Protein AF-A0A842NL02-F1 (afdb_monomer_lite)

Foldseek 3Di:
DDDDDDDDPDPALEADDDPDDDPPDPDPPDDDVPDPPVPDLHQEYEDDPDPVPDPFPQVVLVVLLVVLLSHQAYEYEDDQDDDLVNLLSLLLNVLSLHQYHYDYDPDHDDDDPVVLSVVSNVDSPLDDDDDDDDAQEEEEAEFLPDCDPLNVVLVVLLVVLSVVVVHHYQYDDDVDSDPPVCVNVVSSSSSVSLLRYQAYEYADDLPRPNVSSSLSNNVSSLHAYHHLPCVNVVPPPPCPSSNVVSPVVVVVVVDPVVVSSNVSSVVSVVVVVPPPD

Structure (mmCIF, N/CA/C/O backbone):
data_AF-A0A842NL02-F1
#
_entry.id   AF-A0A842NL02-F1
#
loop_
_atom_site.group_PDB
_atom_site.id
_atom_site.type_symbol
_atom_site.label_atom_id
_atom_site.label_alt_id
_atom_site.label_comp_id
_atom_site.label_asym_id
_atom_site.label_entity_id
_atom_site.label_seq_id
_atom_site.pdbx_PDB_ins_code
_atom_site.Cartn_x
_atom_site.Cartn_y
_atom_site.Cartn_z
_atom_site.occupancy
_atom_site.B_iso_or_equiv
_atom_site.auth_seq_id
_atom_site.auth_comp_id
_atom_site.auth_asym_id
_atom_site.auth_atom_id
_atom_site.pdbx_PDB_model_num
ATOM 1 N N . MET A 1 1 ? 27.172 -47.285 -24.023 1.00 34.56 1 MET A N 1
ATOM 2 C CA . MET A 1 1 ? 28.101 -46.474 -23.207 1.00 34.56 1 MET A CA 1
ATOM 3 C C . MET A 1 1 ? 27.571 -45.053 -23.205 1.00 34.56 1 MET A C 1
ATOM 5 O O . MET A 1 1 ? 27.650 -44.397 -24.231 1.00 34.56 1 MET A O 1
ATOM 9 N N . ILE A 1 2 ? 26.939 -44.626 -22.112 1.00 24.41 2 ILE A N 1
ATOM 10 C CA . ILE A 1 2 ? 26.507 -43.236 -21.923 1.00 24.41 2 ILE A CA 1
ATOM 11 C C . ILE A 1 2 ? 27.562 -42.607 -21.020 1.00 24.41 2 ILE A C 1
ATOM 13 O O . ILE A 1 2 ? 27.741 -43.038 -19.883 1.00 24.41 2 ILE A O 1
ATOM 17 N N . THR A 1 3 ? 28.321 -41.659 -21.553 1.00 29.77 3 THR A N 1
ATOM 18 C CA . THR A 1 3 ? 29.303 -40.886 -20.791 1.00 29.77 3 THR A CA 1
ATOM 19 C C . THR A 1 3 ? 28.561 -39.877 -19.921 1.00 29.77 3 THR A C 1
ATOM 21 O O . THR A 1 3 ? 27.878 -39.002 -20.450 1.00 29.77 3 THR A O 1
ATOM 24 N N . SER A 1 4 ? 28.674 -39.994 -18.594 1.00 23.59 4 SER A N 1
ATOM 25 C CA . SER A 1 4 ? 28.128 -38.998 -17.671 1.00 23.59 4 SER A CA 1
ATOM 26 C C . SER A 1 4 ? 29.002 -37.744 -17.710 1.00 23.59 4 SER A C 1
ATOM 28 O O . SER A 1 4 ? 30.157 -37.773 -17.283 1.00 23.59 4 SER A O 1
ATOM 30 N N . SER A 1 5 ? 28.466 -36.639 -18.217 1.00 28.58 5 SER A N 1
ATOM 31 C CA . SER A 1 5 ? 29.081 -35.321 -18.068 1.00 28.58 5 SER A CA 1
ATOM 32 C C . SER A 1 5 ? 28.977 -34.870 -16.611 1.00 28.58 5 SER A C 1
ATOM 34 O O . SER A 1 5 ? 27.906 -34.947 -16.008 1.00 28.58 5 SER A O 1
ATOM 36 N N . ALA A 1 6 ? 30.094 -34.415 -16.045 1.00 29.27 6 ALA A N 1
ATOM 37 C CA . ALA A 1 6 ? 30.175 -33.925 -14.677 1.00 29.27 6 ALA A CA 1
ATOM 38 C C . ALA A 1 6 ? 29.201 -32.758 -14.447 1.00 29.27 6 ALA A C 1
ATOM 40 O O . ALA A 1 6 ? 29.299 -31.715 -15.092 1.00 29.27 6 ALA A O 1
ATOM 41 N N . VAL A 1 7 ? 28.277 -32.931 -13.501 1.00 28.81 7 VAL A N 1
ATOM 42 C CA . VAL A 1 7 ? 27.464 -31.839 -12.960 1.00 28.81 7 VAL A CA 1
ATOM 43 C C . VAL A 1 7 ? 28.383 -30.995 -12.081 1.00 28.81 7 VAL A C 1
ATOM 45 O O . VAL A 1 7 ? 28.718 -31.379 -10.960 1.00 28.81 7 VAL A O 1
ATOM 48 N N . THR A 1 8 ? 28.835 -29.852 -12.590 1.00 28.59 8 THR A N 1
ATOM 49 C CA . THR A 1 8 ? 29.513 -28.846 -11.771 1.00 28.59 8 THR A CA 1
ATOM 50 C C . THR A 1 8 ? 28.501 -28.268 -10.788 1.00 28.59 8 THR A C 1
ATOM 52 O O . THR A 1 8 ? 27.554 -27.595 -11.196 1.00 28.59 8 THR A O 1
ATOM 55 N N . LYS A 1 9 ? 28.683 -28.538 -9.490 1.00 31.38 9 LYS A N 1
ATOM 56 C CA . LYS A 1 9 ? 27.945 -27.849 -8.425 1.00 31.38 9 LYS A CA 1
ATOM 57 C C . LYS A 1 9 ? 28.228 -26.350 -8.537 1.00 31.38 9 LYS A C 1
ATOM 59 O O . LYS A 1 9 ? 29.353 -25.919 -8.299 1.00 31.38 9 LYS A O 1
ATOM 64 N N . SER A 1 10 ? 27.213 -25.573 -8.908 1.00 36.31 10 SER A N 1
ATOM 65 C CA . SER A 1 10 ? 27.226 -24.124 -8.706 1.00 36.31 10 SER A CA 1
ATOM 66 C C . SER A 1 10 ? 27.409 -23.861 -7.203 1.00 36.31 10 SER A C 1
ATOM 68 O O . SER A 1 10 ? 26.713 -24.499 -6.413 1.00 36.31 10 SER A O 1
ATOM 70 N N . PRO A 1 11 ? 28.309 -22.960 -6.772 1.00 38.88 11 PRO A N 1
ATOM 71 C CA . PRO A 1 11 ? 28.544 -22.665 -5.354 1.00 38.88 11 PRO A CA 1
ATOM 72 C C . PRO A 1 11 ? 27.396 -21.888 -4.690 1.00 38.88 11 PRO A C 1
ATOM 74 O O . PRO A 1 11 ? 27.554 -21.364 -3.589 1.00 38.88 11 PRO A O 1
ATOM 77 N N . TYR A 1 12 ? 26.244 -21.797 -5.348 1.00 38.81 12 TYR A N 1
ATOM 78 C CA . TYR A 1 12 ? 25.144 -20.968 -4.917 1.00 38.81 12 TYR A CA 1
ATOM 79 C C . TYR A 1 12 ? 23.808 -21.706 -5.019 1.00 38.81 12 TYR A C 1
ATOM 81 O O . TYR A 1 12 ? 23.349 -22.049 -6.112 1.00 38.81 12 TYR A O 1
ATOM 89 N N . ASP A 1 13 ? 23.169 -21.885 -3.867 1.00 42.53 13 ASP A N 1
ATOM 90 C CA . ASP A 1 13 ? 21.784 -22.333 -3.746 1.00 42.53 13 ASP A CA 1
ATOM 91 C C . ASP A 1 13 ? 20.845 -21.148 -4.039 1.00 42.53 13 ASP A C 1
ATOM 93 O O . ASP A 1 13 ? 20.381 -20.445 -3.137 1.00 42.53 13 ASP A O 1
ATOM 97 N N . TYR A 1 14 ? 20.609 -20.880 -5.324 1.00 44.59 14 TYR A N 1
ATOM 98 C CA . TYR A 1 14 ? 19.640 -19.883 -5.784 1.00 44.59 14 TYR A CA 1
ATOM 99 C C . TYR A 1 14 ? 18.304 -20.546 -6.127 1.00 44.59 14 TYR A C 1
ATOM 101 O O . TYR A 1 14 ? 18.268 -21.547 -6.840 1.00 44.59 14 TYR A O 1
ATOM 109 N N . MET A 1 15 ? 17.189 -19.936 -5.725 1.00 42.94 15 MET A N 1
ATOM 110 C CA . MET A 1 15 ? 15.891 -20.224 -6.341 1.00 42.94 15 MET A CA 1
ATOM 111 C C . MET A 1 15 ? 15.694 -19.315 -7.556 1.00 42.94 15 MET A C 1
ATOM 113 O O . MET A 1 15 ? 15.319 -18.165 -7.385 1.00 42.94 15 MET A O 1
ATOM 117 N N . ILE A 1 16 ? 15.960 -19.817 -8.762 1.00 44.88 16 ILE A N 1
ATOM 118 C CA . ILE A 1 16 ? 15.762 -19.113 -10.041 1.00 44.88 16 ILE A CA 1
ATOM 119 C C . ILE A 1 16 ? 14.346 -19.401 -10.547 1.00 44.88 16 ILE A C 1
ATOM 121 O O . ILE A 1 16 ? 14.035 -20.543 -10.871 1.00 44.88 16 ILE A O 1
ATOM 125 N N . PHE A 1 17 ? 13.502 -18.377 -10.667 1.00 42.62 17 PHE A N 1
ATOM 126 C CA . PHE A 1 17 ? 12.369 -18.442 -11.595 1.00 42.62 17 PHE A CA 1
ATOM 127 C C . PHE A 1 17 ? 12.892 -18.070 -12.980 1.00 42.62 17 PHE A C 1
ATOM 129 O O . PHE A 1 17 ? 13.603 -17.083 -13.083 1.00 42.62 17 PHE A O 1
ATOM 136 N N . SER A 1 18 ? 12.620 -18.863 -14.014 1.00 38.69 18 SER A N 1
ATOM 137 C CA . SER A 1 18 ? 12.904 -18.511 -15.409 1.00 38.69 18 SER A CA 1
ATOM 138 C C . SER A 1 18 ? 11.890 -19.177 -16.323 1.00 38.69 18 SER A C 1
ATOM 140 O O . SER A 1 18 ? 11.818 -20.403 -16.345 1.00 38.69 18 SER A O 1
ATOM 142 N N . GLU A 1 19 ? 11.127 -18.386 -17.083 1.00 34.56 19 GLU A N 1
ATOM 143 C CA . GLU A 1 19 ? 10.473 -18.873 -18.303 1.00 34.56 19 GLU A CA 1
ATOM 144 C C . GLU A 1 19 ? 11.309 -18.419 -19.497 1.00 34.56 19 GLU A C 1
ATOM 146 O O . GLU A 1 19 ? 11.028 -17.421 -20.150 1.00 34.56 19 GLU A O 1
ATOM 151 N N . THR A 1 20 ? 12.364 -19.162 -19.805 1.00 34.78 20 THR A N 1
ATOM 152 C CA . THR A 1 20 ? 12.835 -19.234 -21.188 1.00 34.78 20 THR A CA 1
ATOM 153 C C . THR A 1 20 ? 13.250 -20.659 -21.491 1.00 34.78 20 THR A C 1
ATOM 155 O O . THR A 1 20 ? 14.299 -21.101 -21.042 1.00 34.78 20 THR A O 1
ATOM 158 N N . LEU A 1 21 ? 12.422 -21.359 -22.269 1.00 33.00 21 LEU A N 1
ATOM 159 C CA . LEU A 1 21 ? 12.850 -22.211 -23.378 1.00 33.00 21 LEU A CA 1
ATOM 160 C C . LEU A 1 21 ? 11.645 -22.430 -24.310 1.00 33.00 21 LEU A C 1
ATOM 162 O O . LEU A 1 21 ? 10.742 -23.179 -23.970 1.00 33.00 21 LEU A O 1
ATOM 166 N N . GLY A 1 22 ? 11.682 -21.780 -25.479 1.00 34.19 22 GLY A N 1
ATOM 167 C CA . GLY A 1 22 ? 11.013 -22.209 -26.714 1.00 34.19 22 GLY A CA 1
ATOM 168 C C . GLY A 1 22 ? 9.483 -22.139 -26.760 1.00 34.19 22 GLY A C 1
ATOM 169 O O . GLY A 1 22 ? 8.781 -22.774 -25.988 1.00 34.19 22 GLY A O 1
ATOM 170 N N . SER A 1 23 ? 8.962 -21.459 -27.777 1.00 37.62 23 SER A N 1
ATOM 171 C CA . SER A 1 23 ? 7.544 -21.390 -28.162 1.00 37.62 23 SER A CA 1
ATOM 172 C C . SER A 1 23 ? 6.895 -22.726 -28.575 1.00 37.62 23 SER A C 1
ATOM 174 O O . SER A 1 23 ? 5.773 -22.717 -29.067 1.00 37.62 23 SER A O 1
ATOM 176 N N . ASP A 1 24 ? 7.543 -23.869 -28.344 1.00 37.31 24 ASP A N 1
ATOM 177 C CA . ASP A 1 24 ? 7.119 -25.172 -28.860 1.00 37.31 24 ASP A CA 1
ATOM 178 C C . ASP A 1 24 ? 6.938 -26.198 -27.726 1.00 37.31 24 ASP A C 1
ATOM 180 O O . ASP A 1 24 ? 7.723 -27.131 -27.589 1.00 37.31 24 ASP A O 1
ATOM 184 N N . SER A 1 25 ? 5.920 -26.041 -26.869 1.00 35.69 25 SER A N 1
ATOM 185 C CA . SER A 1 25 ? 5.273 -27.174 -26.161 1.00 35.69 25 SER A CA 1
ATOM 186 C C . SER A 1 25 ? 4.051 -26.735 -25.340 1.00 35.69 25 SER A C 1
ATOM 188 O O . SER A 1 25 ? 4.072 -26.627 -24.117 1.00 35.69 25 SER A O 1
ATOM 190 N N . LEU A 1 26 ? 2.922 -26.554 -26.021 1.00 34.84 26 LEU A N 1
ATOM 191 C CA . LEU A 1 26 ? 1.626 -26.177 -25.439 1.00 34.84 26 LEU A CA 1
ATOM 192 C C . LEU A 1 26 ? 0.920 -27.272 -24.600 1.00 34.84 26 LEU A C 1
ATOM 194 O O . LEU A 1 26 ? -0.265 -27.143 -24.325 1.00 34.84 26 LEU A O 1
ATOM 198 N N . ASN A 1 27 ? 1.605 -28.335 -24.156 1.00 33.50 27 ASN A N 1
ATOM 199 C CA . ASN A 1 27 ? 0.955 -29.489 -23.502 1.00 33.50 27 ASN A CA 1
ATOM 200 C C . ASN A 1 27 ? 1.490 -29.867 -22.109 1.00 33.50 27 ASN A C 1
ATOM 202 O O . ASN A 1 27 ? 1.227 -30.971 -21.634 1.00 33.50 27 ASN A O 1
ATOM 206 N N . THR A 1 28 ? 2.178 -28.968 -21.401 1.00 35.19 28 THR A N 1
ATOM 207 C CA . THR A 1 28 ? 2.749 -29.297 -20.076 1.00 35.19 28 THR A CA 1
ATOM 208 C C . THR A 1 28 ? 2.400 -28.279 -18.989 1.00 35.19 28 THR A C 1
ATOM 210 O O . THR A 1 28 ? 3.258 -27.823 -18.245 1.00 35.19 28 THR A O 1
ATOM 213 N N . VAL A 1 29 ? 1.114 -27.953 -18.838 1.00 36.38 29 VAL A N 1
ATOM 214 C CA . VAL A 1 29 ? 0.616 -27.037 -17.782 1.00 36.38 29 VAL A CA 1
ATOM 215 C C . VAL A 1 29 ? 0.492 -27.726 -16.398 1.00 36.38 29 VAL A C 1
ATOM 217 O O . VAL A 1 29 ? 0.002 -27.152 -15.437 1.00 36.38 29 VAL A O 1
ATOM 220 N N . GLY A 1 30 ? 0.988 -28.959 -16.234 1.00 30.31 30 GLY A N 1
ATOM 221 C CA . GLY A 1 30 ? 0.833 -29.728 -14.987 1.00 30.31 30 GLY A CA 1
ATOM 222 C C . GLY A 1 30 ? 2.031 -29.795 -14.028 1.00 30.31 30 GLY A C 1
ATOM 223 O O . GLY A 1 30 ? 1.840 -30.204 -12.889 1.00 30.31 30 GLY A O 1
ATOM 224 N N . ASN A 1 31 ? 3.260 -29.442 -14.434 1.00 30.86 31 ASN A N 1
ATOM 225 C CA . ASN A 1 31 ? 4.465 -29.980 -13.766 1.00 30.86 31 ASN A CA 1
ATOM 226 C C . ASN A 1 31 ? 5.614 -28.981 -13.507 1.00 30.86 31 ASN A C 1
ATOM 228 O O . ASN A 1 31 ? 6.776 -29.347 -13.646 1.00 30.86 31 ASN A O 1
ATOM 232 N N . TYR A 1 32 ? 5.339 -27.746 -13.075 1.00 34.09 32 TYR A N 1
ATOM 233 C CA . TYR A 1 32 ? 6.407 -26.796 -12.686 1.00 34.09 32 TYR A CA 1
ATOM 234 C C . TYR A 1 32 ? 6.311 -26.258 -11.248 1.00 34.09 32 TYR A C 1
ATOM 236 O O . TYR A 1 32 ? 6.839 -25.202 -10.914 1.00 34.09 32 TYR A O 1
ATOM 244 N N . VAL A 1 33 ? 5.715 -27.052 -10.351 1.00 35.91 33 VAL A N 1
ATOM 245 C CA . VAL A 1 33 ? 5.929 -26.959 -8.889 1.00 35.91 33 VAL A CA 1
ATOM 246 C C . VAL A 1 33 ? 6.447 -28.305 -8.352 1.00 35.91 33 VAL A C 1
ATOM 248 O O . VAL A 1 33 ? 6.135 -28.730 -7.243 1.00 35.91 33 VAL A O 1
ATOM 251 N N . HIS A 1 34 ? 7.225 -29.033 -9.155 1.00 31.75 34 HIS A N 1
ATOM 252 C CA . HIS A 1 34 ? 7.853 -30.289 -8.744 1.00 31.75 34 HIS A CA 1
ATOM 253 C C . HIS A 1 34 ? 9.361 -30.116 -8.627 1.00 31.75 34 HIS A C 1
ATOM 255 O O . HIS A 1 34 ? 10.103 -30.396 -9.554 1.00 31.75 34 HIS A O 1
ATOM 261 N N . SER A 1 35 ? 9.738 -29.628 -7.441 1.00 34.50 35 SER A N 1
ATOM 262 C CA . SER A 1 35 ? 11.012 -29.808 -6.725 1.00 34.50 35 SER A CA 1
ATOM 263 C C . SER A 1 35 ? 11.512 -28.506 -6.095 1.00 34.50 35 SER A C 1
ATOM 265 O O . SER A 1 35 ? 12.683 -28.149 -6.201 1.00 34.50 35 SER A O 1
ATOM 267 N N . VAL A 1 36 ? 10.639 -27.799 -5.371 1.00 40.44 36 VAL A N 1
ATOM 268 C CA . VAL A 1 36 ? 11.130 -27.013 -4.237 1.00 40.44 36 VAL A CA 1
ATOM 269 C C . VAL A 1 36 ? 11.421 -28.034 -3.152 1.00 40.44 36 VAL A C 1
ATOM 271 O O . VAL A 1 36 ? 10.500 -28.546 -2.516 1.00 40.44 36 VAL A O 1
ATOM 274 N N . ASN A 1 37 ? 12.692 -28.383 -2.976 1.00 36.00 37 ASN A N 1
ATOM 275 C CA . ASN A 1 37 ? 13.114 -29.105 -1.787 1.00 36.00 37 ASN A CA 1
ATOM 276 C C . ASN A 1 37 ? 12.869 -28.153 -0.605 1.00 36.00 37 ASN A C 1
ATOM 278 O O . ASN A 1 37 ? 13.708 -27.327 -0.269 1.00 36.00 37 ASN A O 1
ATOM 282 N N . LEU A 1 38 ? 11.679 -28.231 -0.002 1.00 43.59 38 LEU A N 1
ATOM 283 C CA . LEU A 1 38 ? 11.226 -27.428 1.146 1.00 43.59 38 LEU A CA 1
ATOM 284 C C . LEU A 1 38 ? 12.063 -27.667 2.422 1.00 43.59 38 LEU A C 1
ATOM 286 O O . LEU A 1 38 ? 11.700 -27.182 3.490 1.00 43.59 38 LEU A O 1
ATOM 290 N N . LEU A 1 39 ? 13.157 -28.423 2.307 1.00 39.06 39 LEU A N 1
ATOM 291 C CA . LEU A 1 39 ? 14.020 -28.893 3.382 1.00 39.06 39 LEU A C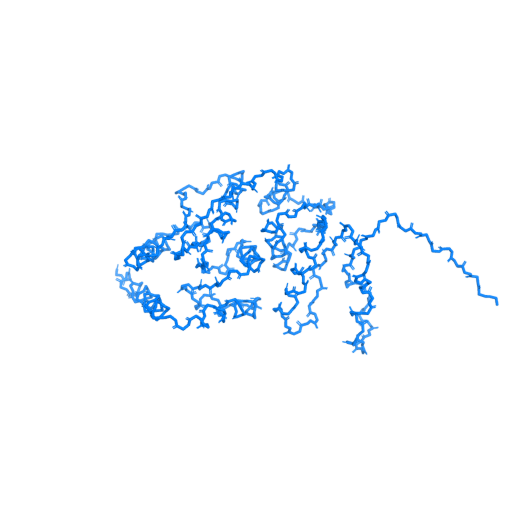A 1
ATOM 292 C C . LEU A 1 39 ? 15.448 -28.332 3.319 1.00 39.06 39 LEU A C 1
ATOM 294 O O . LEU A 1 39 ? 16.209 -28.593 4.245 1.00 39.06 39 LEU A O 1
ATOM 298 N N . SER A 1 40 ? 15.832 -27.569 2.287 1.00 45.59 40 SER A N 1
ATOM 299 C CA . SER A 1 40 ? 17.093 -26.820 2.330 1.00 45.59 40 SER A CA 1
ATOM 300 C C . SER A 1 40 ? 16.833 -25.368 2.716 1.00 45.59 40 SER A C 1
ATOM 302 O O . SER A 1 40 ? 15.945 -24.704 2.179 1.00 45.59 40 SER A O 1
ATOM 304 N N . GLU A 1 41 ? 17.609 -24.873 3.677 1.00 49.94 41 GLU A N 1
ATOM 305 C CA . GLU A 1 41 ? 17.723 -23.455 4.006 1.00 49.94 41 GLU A CA 1
ATOM 306 C C . GLU A 1 41 ? 18.319 -22.715 2.802 1.00 49.94 41 GLU A C 1
ATOM 308 O O . GLU A 1 41 ? 19.506 -22.414 2.770 1.00 49.94 41 GLU A O 1
ATOM 313 N N . THR A 1 42 ? 17.530 -22.481 1.752 1.00 52.06 42 THR A N 1
ATOM 314 C CA . THR A 1 42 ? 18.024 -21.794 0.557 1.00 52.06 42 THR A CA 1
ATOM 315 C C . THR A 1 42 ? 18.337 -20.337 0.913 1.00 52.06 42 THR A C 1
ATOM 317 O O . THR A 1 42 ? 17.418 -19.592 1.275 1.00 52.06 42 THR A O 1
ATOM 320 N N . PRO A 1 43 ? 19.603 -19.899 0.806 1.00 56.78 43 PRO A N 1
ATOM 321 C CA . PRO A 1 43 ? 20.022 -18.568 1.226 1.00 56.78 43 PRO A CA 1
ATOM 322 C C . PRO A 1 43 ? 19.532 -17.452 0.291 1.00 56.78 43 PRO A C 1
ATOM 324 O O . PRO A 1 43 ? 19.521 -16.289 0.697 1.00 56.78 43 PRO A O 1
ATOM 327 N N . TYR A 1 44 ? 19.081 -17.773 -0.927 1.00 52.16 44 TYR A N 1
ATOM 328 C CA . TYR A 1 44 ? 18.785 -16.768 -1.946 1.00 52.16 44 TYR A CA 1
ATOM 329 C C . TYR A 1 44 ? 17.515 -17.067 -2.749 1.00 52.16 44 TYR A C 1
ATOM 331 O O . TYR A 1 44 ? 17.269 -18.200 -3.170 1.00 52.16 44 TYR A O 1
ATOM 339 N N . MET A 1 45 ? 16.747 -16.015 -3.038 1.00 65.56 45 MET A N 1
ATOM 340 C CA . MET A 1 45 ? 15.636 -16.044 -3.994 1.00 65.56 45 MET A CA 1
ATOM 341 C C . MET A 1 45 ? 15.945 -15.128 -5.177 1.00 65.56 45 MET A C 1
ATOM 343 O O . MET A 1 45 ? 16.283 -13.961 -4.979 1.00 65.56 45 MET A O 1
ATOM 347 N N . LEU A 1 46 ? 15.804 -15.652 -6.393 1.00 56.72 46 LEU A N 1
ATOM 348 C CA . LEU A 1 46 ? 15.856 -14.910 -7.643 1.00 56.72 46 LEU A CA 1
ATOM 349 C C . LEU A 1 46 ? 14.446 -14.780 -8.222 1.00 56.72 46 LEU A C 1
ATOM 351 O O . LEU A 1 46 ? 13.799 -15.767 -8.561 1.00 56.72 46 LEU A O 1
ATOM 355 N N . ILE A 1 47 ? 13.995 -13.543 -8.383 1.00 58.12 47 ILE A N 1
ATOM 356 C CA . ILE A 1 47 ? 12.696 -13.216 -8.966 1.00 58.12 47 ILE A CA 1
ATOM 357 C C . ILE A 1 47 ? 12.883 -12.895 -10.453 1.00 58.12 47 ILE A C 1
ATOM 359 O O . ILE A 1 47 ? 13.570 -11.926 -10.778 1.00 58.12 47 ILE A O 1
ATOM 363 N N . GLN A 1 48 ? 12.257 -13.667 -11.352 1.00 57.59 48 GLN A N 1
ATOM 364 C CA . GLN A 1 48 ? 12.087 -13.263 -12.755 1.00 57.59 48 GLN A CA 1
ATOM 365 C C . GLN A 1 48 ? 10.627 -12.877 -13.060 1.00 57.59 48 GLN A C 1
ATOM 367 O O . GLN A 1 48 ? 9.702 -13.424 -12.449 1.00 57.59 48 GLN A O 1
ATOM 372 N N . PRO A 1 49 ? 10.396 -11.922 -13.982 1.00 52.31 49 PRO A N 1
ATOM 373 C CA . PRO A 1 49 ? 9.073 -11.339 -14.212 1.00 52.31 49 PRO A CA 1
ATOM 374 C C . PRO A 1 49 ? 8.047 -12.205 -14.973 1.00 52.31 49 PRO A C 1
ATOM 376 O O . PRO A 1 49 ? 6.944 -11.725 -15.212 1.00 52.31 49 PRO A O 1
ATOM 379 N N . SER A 1 50 ? 8.342 -13.451 -15.343 1.00 52.94 50 SER A N 1
ATOM 380 C CA . SER A 1 50 ? 7.465 -14.279 -16.186 1.00 52.94 50 SER A CA 1
ATOM 381 C C . SER A 1 50 ? 6.827 -15.425 -15.384 1.00 52.94 50 SER A C 1
ATOM 383 O O . SER A 1 50 ? 7.409 -16.491 -15.198 1.00 52.94 50 SER A O 1
ATOM 385 N N . LEU A 1 51 ? 5.648 -15.159 -14.820 1.00 53.22 51 LEU A N 1
ATOM 386 C CA . LEU A 1 51 ? 4.710 -16.172 -14.310 1.00 53.22 51 LEU A CA 1
ATOM 387 C C . LEU A 1 51 ? 3.300 -15.827 -14.817 1.00 53.22 51 LEU A C 1
ATOM 389 O O . LEU A 1 51 ? 2.332 -15.843 -14.061 1.00 53.22 51 LEU A O 1
ATOM 393 N N . SER A 1 52 ? 3.190 -15.442 -16.091 1.00 52.75 52 SER A N 1
ATOM 394 C CA . SER A 1 52 ? 1.934 -14.993 -16.714 1.00 52.75 52 SER A CA 1
ATOM 395 C C . SER A 1 52 ? 0.923 -16.118 -16.956 1.00 52.75 52 SER A C 1
ATOM 397 O O . SER A 1 52 ? -0.170 -15.849 -17.431 1.00 52.75 52 SER A O 1
ATOM 399 N N . ASN A 1 53 ? 1.275 -17.365 -16.634 1.00 53.09 53 ASN A N 1
ATOM 400 C CA . ASN A 1 53 ? 0.476 -18.552 -16.941 1.00 53.09 53 ASN A CA 1
ATOM 401 C C . ASN A 1 53 ? -0.424 -19.028 -15.787 1.00 53.09 53 ASN A C 1
ATOM 403 O O . ASN A 1 53 ? -0.964 -20.129 -15.849 1.00 53.09 53 ASN A O 1
ATOM 407 N N . PHE A 1 54 ? -0.573 -18.241 -14.719 1.00 54.97 54 PHE A N 1
ATOM 408 C CA . PHE A 1 54 ? -1.516 -18.550 -13.646 1.00 54.97 54 PHE A CA 1
ATOM 409 C C . PHE A 1 54 ? -2.708 -17.599 -13.685 1.00 54.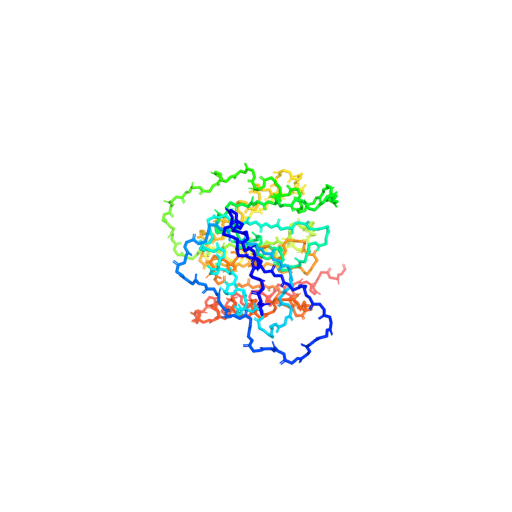97 54 PHE A C 1
ATOM 411 O O . PHE A 1 54 ? -2.546 -16.399 -13.480 1.00 54.97 54 PHE A O 1
ATOM 418 N N . ASP A 1 55 ? -3.909 -18.162 -13.807 1.00 63.06 55 ASP A N 1
ATOM 419 C CA . ASP A 1 55 ? -5.176 -17.415 -13.847 1.00 63.06 55 ASP A CA 1
ATOM 420 C C . ASP A 1 55 ? -5.525 -16.703 -12.522 1.00 63.06 55 ASP A C 1
ATOM 422 O O . ASP A 1 55 ? -6.537 -16.016 -12.427 1.00 63.06 55 ASP A O 1
ATOM 426 N N . ASN A 1 56 ? -4.725 -16.875 -11.458 1.00 78.50 56 ASN A N 1
ATOM 427 C CA . ASN A 1 56 ? -5.003 -16.305 -10.139 1.00 78.50 56 ASN A CA 1
ATOM 428 C C . ASN A 1 56 ? -3.791 -15.569 -9.548 1.00 78.50 56 ASN A C 1
ATOM 430 O O . ASN A 1 56 ? -2.995 -16.128 -8.781 1.00 78.50 56 ASN A O 1
ATOM 434 N N . HIS A 1 57 ? -3.701 -14.271 -9.846 1.00 79.06 57 HIS A N 1
ATOM 435 C CA . HIS A 1 57 ? -2.652 -13.384 -9.339 1.00 79.06 57 HIS A CA 1
ATOM 436 C C . HIS A 1 57 ? -2.562 -13.343 -7.804 1.00 79.06 57 HIS A C 1
ATOM 438 O O . HIS A 1 57 ? -1.464 -13.190 -7.259 1.00 79.06 57 HIS A O 1
ATOM 444 N N . TYR A 1 58 ? -3.672 -13.522 -7.075 1.00 81.81 58 TYR A N 1
ATOM 445 C CA . TYR A 1 58 ? -3.662 -13.536 -5.608 1.00 81.81 58 TYR A CA 1
ATOM 446 C C . TYR A 1 58 ? -2.924 -14.745 -5.032 1.00 81.81 58 TYR A C 1
ATOM 448 O O . TYR A 1 58 ? -2.059 -14.589 -4.166 1.00 81.81 58 TYR A O 1
ATOM 456 N N . VAL A 1 59 ? -3.219 -15.951 -5.526 1.00 81.00 59 VAL A N 1
ATOM 457 C CA . VAL A 1 59 ? -2.567 -17.189 -5.063 1.00 81.00 59 VAL A CA 1
ATOM 458 C C . VAL A 1 59 ? -1.072 -17.155 -5.373 1.00 81.00 59 VAL A C 1
ATOM 460 O O . VAL A 1 59 ? -0.251 -17.452 -4.500 1.00 81.00 59 VAL A O 1
ATOM 463 N N . CYS A 1 60 ? -0.700 -16.705 -6.573 1.00 84.25 60 CYS A N 1
ATOM 464 C CA . CYS A 1 60 ? 0.701 -16.499 -6.934 1.00 84.25 60 CYS A CA 1
ATOM 465 C C . CYS A 1 60 ? 1.383 -15.492 -6.005 1.00 84.25 60 CYS A C 1
ATOM 467 O O . CYS A 1 60 ? 2.492 -15.745 -5.533 1.00 84.25 60 CYS A O 1
ATOM 469 N N . SER A 1 61 ? 0.711 -14.389 -5.675 1.00 87.62 61 SER A N 1
ATOM 470 C CA . SER A 1 61 ? 1.243 -13.380 -4.753 1.00 87.62 61 SER A CA 1
ATOM 471 C C . SER A 1 61 ? 1.456 -13.948 -3.346 1.00 87.62 61 SER A C 1
ATOM 473 O O . SER A 1 61 ? 2.489 -13.686 -2.729 1.00 87.62 61 SER A O 1
ATOM 475 N N . LEU A 1 62 ? 0.547 -14.796 -2.842 1.00 86.19 62 LEU A N 1
ATOM 476 C CA . LEU A 1 62 ? 0.720 -15.488 -1.555 1.00 86.19 62 LEU A CA 1
ATOM 477 C C . LEU A 1 62 ? 1.952 -16.403 -1.554 1.00 86.19 62 LEU A C 1
ATOM 479 O O . LEU A 1 62 ? 2.724 -16.393 -0.588 1.00 86.19 62 LEU A O 1
ATOM 483 N N . ALA A 1 63 ? 2.157 -17.166 -2.631 1.00 86.00 63 ALA A N 1
ATOM 484 C CA . ALA A 1 63 ? 3.329 -18.022 -2.789 1.00 86.00 63 ALA A CA 1
ATOM 485 C C . ALA A 1 63 ? 4.624 -17.194 -2.828 1.00 86.00 63 ALA A C 1
ATOM 487 O O . ALA A 1 63 ? 5.540 -17.459 -2.045 1.00 86.00 63 ALA A O 1
ATOM 488 N N . ARG A 1 64 ? 4.673 -16.135 -3.651 1.00 88.00 64 ARG A N 1
ATOM 489 C CA . ARG A 1 64 ? 5.812 -15.200 -3.740 1.00 88.00 64 ARG A CA 1
ATOM 490 C C . ARG A 1 64 ? 6.135 -14.579 -2.387 1.00 88.00 64 ARG A C 1
ATOM 492 O O . ARG A 1 64 ? 7.280 -14.641 -1.951 1.00 88.00 64 ARG A O 1
ATOM 499 N N . ARG A 1 65 ? 5.130 -14.080 -1.662 1.00 91.69 65 ARG A N 1
ATOM 500 C CA . ARG A 1 65 ? 5.303 -13.538 -0.306 1.00 91.69 65 ARG A CA 1
ATOM 501 C C . ARG A 1 65 ? 5.920 -14.560 0.647 1.00 91.69 65 ARG A C 1
ATOM 503 O O . ARG A 1 65 ? 6.814 -14.218 1.416 1.00 91.69 65 ARG A O 1
ATOM 510 N N . SER A 1 66 ? 5.441 -15.806 0.625 1.00 87.56 66 SER A N 1
ATOM 511 C CA . SER A 1 66 ? 5.965 -16.888 1.472 1.00 87.56 66 SER A CA 1
ATOM 512 C C . SER A 1 66 ? 7.431 -17.210 1.162 1.00 87.56 66 SER A C 1
ATOM 514 O O . SER A 1 66 ? 8.220 -17.489 2.068 1.00 87.56 66 SER A O 1
ATOM 516 N N . LEU A 1 67 ? 7.816 -17.142 -0.113 1.00 87.50 67 LEU A N 1
ATOM 517 C CA . LEU A 1 67 ? 9.200 -17.314 -0.549 1.00 87.50 67 LEU A CA 1
ATOM 518 C C . LEU A 1 67 ? 10.078 -16.135 -0.114 1.00 87.50 67 LEU A C 1
ATOM 520 O O . LEU A 1 67 ? 11.062 -16.357 0.586 1.00 87.50 67 LEU A O 1
ATOM 524 N N . ILE A 1 68 ? 9.670 -14.895 -0.404 1.00 89.19 68 ILE A N 1
ATOM 525 C CA . ILE A 1 68 ? 10.389 -13.676 0.006 1.00 89.19 68 ILE A CA 1
ATOM 526 C C . ILE A 1 68 ? 10.587 -13.662 1.523 1.00 89.19 68 ILE A C 1
ATOM 528 O O . ILE A 1 68 ? 11.685 -13.406 2.007 1.00 89.19 68 ILE A O 1
ATOM 532 N N . LYS A 1 69 ? 9.548 -14.002 2.296 1.00 89.75 69 LYS A N 1
ATOM 533 C CA . LYS A 1 69 ? 9.615 -14.057 3.763 1.00 89.75 69 LYS A CA 1
ATOM 534 C C . LYS A 1 69 ? 10.673 -15.040 4.274 1.00 89.75 69 LYS A C 1
ATOM 536 O O . LYS A 1 69 ? 11.298 -14.746 5.293 1.00 89.75 69 LYS A O 1
ATOM 541 N N . ARG A 1 70 ? 10.876 -16.176 3.602 1.00 87.19 70 ARG A N 1
ATOM 542 C CA . ARG A 1 70 ? 11.858 -17.204 3.994 1.00 87.19 70 ARG A CA 1
ATOM 543 C C . ARG A 1 70 ? 13.263 -16.941 3.462 1.00 87.19 70 ARG A C 1
ATOM 545 O O . ARG A 1 70 ? 14.217 -17.387 4.086 1.00 87.19 70 ARG A O 1
ATOM 552 N N . ALA A 1 71 ? 13.392 -16.214 2.357 1.00 85.00 71 ALA A N 1
ATOM 553 C CA . ALA A 1 71 ? 14.688 -15.867 1.793 1.00 85.00 71 ALA A CA 1
ATOM 554 C C . ALA A 1 71 ? 15.520 -15.067 2.804 1.00 85.00 71 ALA A C 1
ATOM 556 O O . ALA A 1 71 ? 14.993 -14.172 3.474 1.00 85.00 71 ALA A O 1
ATOM 557 N N . LYS A 1 72 ? 16.817 -15.373 2.912 1.00 83.62 72 LYS A N 1
ATOM 558 C CA . LYS A 1 72 ? 17.751 -14.538 3.675 1.00 83.62 72 LYS A CA 1
ATOM 559 C C . LYS A 1 72 ? 17.955 -13.220 2.928 1.00 83.62 72 LYS A C 1
ATOM 561 O O . LYS A 1 72 ? 17.635 -12.167 3.471 1.00 83.62 72 LYS A O 1
ATOM 566 N N . ASN A 1 73 ? 18.334 -13.328 1.651 1.00 80.12 73 ASN A N 1
ATOM 567 C CA . ASN A 1 73 ? 18.541 -12.202 0.743 1.00 80.12 73 ASN A CA 1
ATOM 568 C C . ASN A 1 73 ? 17.708 -12.381 -0.537 1.00 80.12 73 ASN A C 1
ATOM 570 O O . ASN A 1 73 ? 17.465 -13.506 -0.990 1.00 80.12 73 ASN A O 1
ATOM 574 N N . VAL A 1 74 ? 17.283 -11.269 -1.134 1.00 83.38 74 VAL A N 1
ATOM 575 C CA . VAL A 1 74 ? 16.477 -11.246 -2.361 1.00 83.38 74 VAL A CA 1
ATOM 576 C C . VAL A 1 74 ? 17.307 -10.630 -3.481 1.00 83.38 74 VAL A C 1
ATOM 578 O O . VAL A 1 74 ? 17.722 -9.478 -3.397 1.00 83.38 74 VAL A O 1
ATOM 581 N N . HIS A 1 75 ? 17.556 -11.406 -4.534 1.00 82.19 75 HIS A N 1
ATOM 582 C CA . HIS A 1 75 ? 18.282 -10.954 -5.716 1.00 82.19 75 HIS A CA 1
ATOM 583 C C . HIS A 1 75 ? 17.294 -10.618 -6.825 1.00 82.19 75 HIS A C 1
ATOM 585 O O . HIS A 1 75 ? 16.446 -11.434 -7.197 1.00 82.19 75 HIS A O 1
ATOM 591 N N . ILE A 1 76 ? 17.416 -9.411 -7.364 1.00 77.75 76 ILE A N 1
ATOM 592 C CA . ILE A 1 76 ? 16.504 -8.891 -8.377 1.00 77.75 76 ILE A CA 1
ATOM 593 C C . ILE A 1 76 ? 17.308 -8.514 -9.605 1.00 77.75 76 ILE A C 1
ATOM 595 O O . ILE A 1 76 ? 18.191 -7.661 -9.545 1.00 77.75 76 ILE A O 1
ATOM 599 N N . TYR A 1 77 ? 16.991 -9.163 -10.724 1.00 75.06 77 TYR A N 1
ATOM 600 C CA . TYR A 1 77 ? 17.582 -8.814 -12.007 1.00 75.06 77 TYR A CA 1
ATOM 601 C C . TYR A 1 77 ? 16.834 -7.630 -12.584 1.00 75.06 77 TYR A C 1
ATOM 603 O O . TYR A 1 77 ? 15.625 -7.677 -12.815 1.00 75.06 77 TYR A O 1
ATOM 611 N N . TRP A 1 78 ? 17.590 -6.563 -12.796 1.00 66.62 78 TRP A N 1
ATOM 612 C CA . TRP A 1 78 ? 17.056 -5.280 -13.197 1.00 66.62 78 TRP A CA 1
ATOM 613 C C . TRP A 1 78 ? 17.085 -5.128 -14.713 1.00 66.62 78 TRP A C 1
ATOM 615 O O . TRP A 1 78 ? 18.146 -5.260 -15.322 1.00 66.62 78 TRP A O 1
ATOM 625 N N . ASN A 1 79 ? 15.953 -4.803 -15.333 1.00 71.38 79 ASN A N 1
ATOM 626 C CA . ASN A 1 79 ? 15.912 -4.316 -16.711 1.00 71.38 79 ASN A CA 1
ATOM 627 C C . ASN A 1 79 ? 15.169 -2.970 -16.757 1.00 71.38 79 ASN A C 1
ATOM 629 O O . ASN A 1 79 ? 14.417 -2.646 -15.843 1.00 71.38 79 ASN A O 1
ATOM 633 N N . SER A 1 80 ? 15.391 -2.181 -17.809 1.00 63.94 80 SER A N 1
ATOM 634 C CA . SER A 1 80 ? 14.842 -0.821 -17.941 1.00 63.94 80 SER A CA 1
ATOM 635 C C . SER A 1 80 ? 13.311 -0.756 -18.052 1.00 63.94 80 SER A C 1
ATOM 637 O O . SER A 1 80 ? 12.747 0.330 -18.006 1.00 63.94 80 SER A O 1
ATOM 639 N N . ASN A 1 81 ? 12.632 -1.897 -18.203 1.00 71.81 81 ASN A N 1
ATOM 640 C CA . ASN A 1 81 ? 11.181 -1.992 -18.315 1.00 71.81 81 ASN A CA 1
ATOM 641 C C . ASN A 1 81 ? 10.638 -2.736 -17.095 1.00 71.81 81 ASN A C 1
ATOM 643 O O . ASN A 1 81 ? 10.243 -3.902 -17.186 1.00 71.81 81 ASN A O 1
ATOM 647 N N . ILE A 1 82 ? 10.634 -2.067 -15.939 1.00 68.19 82 ILE A N 1
ATOM 648 C CA . ILE A 1 82 ? 10.119 -2.665 -14.706 1.00 68.19 82 ILE A CA 1
ATOM 649 C C . ILE A 1 82 ? 8.647 -3.032 -14.904 1.00 68.19 82 ILE A C 1
ATOM 651 O O . ILE A 1 82 ? 7.764 -2.172 -14.937 1.00 68.19 82 ILE A O 1
ATOM 655 N N . ASN A 1 83 ? 8.381 -4.332 -14.986 1.00 83.44 83 ASN A N 1
ATOM 656 C CA . ASN A 1 83 ? 7.025 -4.857 -14.984 1.00 83.44 83 ASN A CA 1
ATOM 657 C C . ASN A 1 83 ? 6.352 -4.530 -13.626 1.00 83.44 83 ASN A C 1
ATOM 659 O O . ASN A 1 83 ? 7.001 -4.687 -12.586 1.00 83.44 83 ASN A O 1
ATOM 663 N N . PRO A 1 84 ? 5.065 -4.131 -13.608 1.00 86.25 84 PRO A N 1
ATOM 664 C CA . PRO A 1 84 ? 4.209 -4.064 -12.416 1.00 86.25 84 PRO A CA 1
ATOM 665 C C . PRO A 1 84 ? 4.467 -5.147 -11.348 1.00 86.25 84 PRO A C 1
ATOM 667 O O . PRO A 1 84 ? 4.575 -4.841 -10.162 1.00 86.25 84 PRO A O 1
ATOM 670 N N . GLN A 1 85 ? 4.659 -6.405 -11.758 1.00 86.88 85 GLN A N 1
ATOM 671 C CA . GLN A 1 85 ? 4.969 -7.522 -10.862 1.00 86.88 85 GLN A CA 1
ATOM 672 C C . GLN A 1 85 ? 6.267 -7.349 -10.087 1.00 86.88 85 GLN A C 1
ATOM 674 O O . GLN A 1 85 ? 6.315 -7.663 -8.899 1.00 86.88 85 GLN A O 1
ATOM 679 N N . LEU A 1 86 ? 7.304 -6.821 -10.731 1.00 86.12 86 LEU A N 1
ATOM 680 C CA . LEU A 1 86 ? 8.572 -6.601 -10.059 1.00 86.12 86 LEU A CA 1
ATOM 681 C C . LEU A 1 86 ? 8.449 -5.496 -9.004 1.00 86.12 86 LEU A C 1
ATOM 683 O O . LEU A 1 86 ? 8.944 -5.666 -7.894 1.00 86.12 86 LEU A O 1
ATOM 687 N N . LYS A 1 87 ? 7.732 -4.404 -9.310 1.00 87.94 87 LYS A N 1
ATOM 688 C CA . LYS A 1 87 ? 7.434 -3.339 -8.334 1.00 87.94 87 LYS A CA 1
ATOM 689 C C . LYS A 1 87 ? 6.689 -3.886 -7.121 1.00 87.94 87 LYS A C 1
ATOM 691 O O . LYS A 1 87 ? 7.052 -3.580 -5.989 1.00 87.94 87 LYS A O 1
ATOM 696 N N . PHE A 1 88 ? 5.697 -4.738 -7.363 1.00 91.56 88 PHE A N 1
ATOM 697 C CA . PHE A 1 88 ? 4.938 -5.405 -6.313 1.00 91.56 88 PHE A CA 1
ATOM 698 C C . PHE A 1 88 ? 5.825 -6.272 -5.409 1.00 91.56 88 PHE A C 1
ATOM 700 O O . PHE A 1 88 ? 5.751 -6.181 -4.182 1.00 91.56 88 PHE A O 1
ATOM 707 N N . ASP A 1 89 ? 6.730 -7.068 -5.980 1.00 90.38 89 ASP A N 1
ATOM 708 C CA . ASP A 1 89 ? 7.645 -7.881 -5.173 1.00 90.38 89 ASP A CA 1
ATOM 709 C C . ASP A 1 89 ? 8.674 -7.058 -4.408 1.00 90.38 89 ASP A C 1
ATOM 711 O O . ASP A 1 89 ? 9.013 -7.404 -3.276 1.00 90.38 89 ASP A O 1
ATOM 715 N N . LEU A 1 90 ? 9.155 -5.968 -5.005 1.00 90.06 90 LEU A N 1
ATOM 716 C CA . LEU A 1 90 ? 10.036 -5.014 -4.341 1.00 90.06 90 LEU A CA 1
ATOM 717 C C . LEU A 1 90 ? 9.348 -4.402 -3.123 1.00 90.06 90 LEU A C 1
ATOM 719 O O . LEU A 1 90 ? 9.946 -4.371 -2.051 1.00 90.06 90 LEU A O 1
ATOM 723 N N . GLY A 1 91 ? 8.080 -4.006 -3.256 1.00 92.50 91 GLY A N 1
ATOM 724 C CA . GLY A 1 91 ? 7.264 -3.542 -2.137 1.00 92.50 91 GLY A CA 1
ATOM 725 C C . GLY A 1 91 ? 7.145 -4.597 -1.039 1.00 92.50 91 GLY A C 1
ATOM 726 O O . GLY A 1 91 ? 7.364 -4.311 0.139 1.00 92.50 91 GLY A O 1
ATOM 727 N N . MET A 1 92 ? 6.888 -5.856 -1.413 1.00 94.25 92 MET A N 1
ATOM 728 C CA . MET A 1 92 ? 6.839 -6.955 -0.445 1.00 94.25 92 MET A CA 1
ATOM 729 C C . MET A 1 92 ? 8.171 -7.159 0.281 1.00 94.25 92 MET A C 1
ATOM 731 O O . MET A 1 92 ? 8.195 -7.309 1.503 1.00 94.25 92 MET A O 1
ATOM 735 N N . ALA A 1 93 ? 9.277 -7.199 -0.460 1.00 91.25 93 ALA A N 1
ATOM 736 C CA . ALA A 1 93 ? 10.609 -7.409 0.090 1.00 91.25 93 ALA A CA 1
ATOM 737 C C . ALA A 1 93 ? 11.037 -6.247 0.994 1.00 91.25 93 ALA A C 1
ATOM 739 O O . ALA A 1 93 ? 11.586 -6.489 2.070 1.00 91.25 93 ALA A O 1
ATOM 740 N N . PHE A 1 94 ? 10.707 -5.015 0.604 1.00 91.00 94 PHE A N 1
ATOM 741 C CA . PHE A 1 94 ? 10.950 -3.813 1.392 1.00 91.00 94 PHE A CA 1
ATOM 742 C C . PHE A 1 94 ? 10.184 -3.842 2.720 1.00 91.00 94 PHE A C 1
ATOM 744 O O . PHE A 1 94 ? 10.791 -3.721 3.782 1.00 91.00 94 PHE A O 1
ATOM 751 N N . MET A 1 95 ? 8.877 -4.122 2.684 1.00 94.12 95 MET A N 1
ATOM 752 C CA . MET A 1 95 ? 8.054 -4.274 3.890 1.00 94.12 95 MET A CA 1
ATOM 753 C C . MET A 1 95 ? 8.549 -5.410 4.801 1.00 94.12 95 MET A C 1
ATOM 755 O O . MET A 1 95 ? 8.500 -5.314 6.024 1.00 94.12 95 MET A O 1
ATOM 759 N N . LEU A 1 96 ? 9.044 -6.506 4.218 1.00 92.06 96 LEU A N 1
ATOM 760 C CA . LEU A 1 96 ? 9.616 -7.641 4.955 1.00 92.06 96 LEU A CA 1
ATOM 761 C C . LEU A 1 96 ? 11.078 -7.425 5.374 1.00 92.06 96 LEU A C 1
ATOM 763 O O . LEU A 1 96 ? 11.681 -8.353 5.921 1.00 92.06 96 LEU A O 1
ATOM 767 N N . ARG A 1 97 ? 11.634 -6.229 5.131 1.00 90.19 97 ARG A N 1
ATOM 768 C CA . ARG A 1 97 ? 12.997 -5.817 5.497 1.00 90.19 97 ARG A CA 1
ATOM 769 C C . ARG A 1 97 ? 14.059 -6.783 4.979 1.00 90.19 97 ARG A C 1
ATOM 771 O O . ARG A 1 97 ? 14.985 -7.162 5.697 1.00 90.19 97 ARG A O 1
ATOM 778 N N . LYS A 1 98 ? 13.883 -7.242 3.742 1.00 88.31 98 LYS A N 1
ATOM 779 C CA . LYS A 1 98 ? 14.833 -8.137 3.085 1.00 88.31 98 LYS A CA 1
ATOM 780 C C . LYS A 1 98 ? 15.995 -7.346 2.517 1.00 88.31 98 LYS A C 1
ATOM 782 O O . LYS A 1 98 ? 15.799 -6.279 1.944 1.00 88.31 98 LYS A O 1
ATOM 787 N N . GLU A 1 99 ? 17.194 -7.901 2.653 1.00 84.69 99 GLU A N 1
ATOM 788 C CA . GLU A 1 99 ? 18.363 -7.391 1.947 1.00 84.69 99 GLU A CA 1
ATOM 789 C C . GLU A 1 99 ? 18.125 -7.558 0.440 1.00 84.69 99 GLU A C 1
ATOM 791 O O . GLU A 1 99 ? 17.874 -8.673 -0.036 1.00 84.69 99 GLU A O 1
ATOM 796 N N . LEU A 1 100 ? 18.141 -6.440 -0.286 1.00 81.75 100 LEU A N 1
ATOM 797 C CA . LEU A 1 100 ? 17.921 -6.393 -1.726 1.00 81.75 100 LEU A CA 1
ATOM 798 C C . LEU A 1 100 ? 19.266 -6.322 -2.436 1.00 81.75 100 LEU A C 1
ATOM 800 O O . LEU A 1 100 ? 20.016 -5.373 -2.251 1.00 81.75 100 LEU A O 1
ATOM 804 N N . ASN A 1 101 ? 19.535 -7.290 -3.302 1.00 81.00 101 ASN A N 1
ATOM 805 C CA . ASN A 1 101 ? 20.686 -7.276 -4.191 1.00 81.00 101 ASN A CA 1
ATOM 806 C C . ASN A 1 101 ? 20.195 -7.020 -5.613 1.00 81.00 101 ASN A C 1
ATOM 808 O O . ASN A 1 101 ? 19.718 -7.934 -6.293 1.00 81.00 101 ASN A O 1
ATOM 812 N N . LEU A 1 102 ? 20.290 -5.766 -6.053 1.00 74.31 102 LEU A N 1
ATOM 813 C CA . LEU A 1 102 ? 19.984 -5.404 -7.431 1.00 74.31 102 LEU A CA 1
ATOM 814 C C . LEU A 1 102 ? 21.147 -5.834 -8.321 1.00 74.31 102 LEU A C 1
ATOM 816 O O . LEU A 1 102 ? 22.276 -5.377 -8.154 1.00 74.31 102 LEU A O 1
ATOM 820 N N . VAL A 1 103 ? 20.870 -6.726 -9.265 1.00 75.12 103 VAL A N 1
ATOM 821 C CA . VAL A 1 103 ? 21.831 -7.152 -10.279 1.00 75.12 103 VAL A CA 1
ATOM 822 C C . VAL A 1 103 ? 21.562 -6.307 -11.524 1.00 75.12 103 VAL A C 1
ATOM 824 O O . VAL A 1 103 ? 20.576 -6.568 -12.225 1.00 75.12 103 VAL A O 1
ATOM 827 N N . PRO A 1 104 ? 22.370 -5.264 -11.796 1.00 64.94 104 PRO A N 1
ATOM 828 C CA . PRO A 1 104 ? 22.174 -4.439 -12.975 1.00 64.94 104 PRO A CA 1
ATOM 829 C C . PRO A 1 104 ? 22.401 -5.285 -14.226 1.00 64.94 104 PRO A C 1
ATOM 831 O O . PRO A 1 104 ? 23.465 -5.876 -14.412 1.00 64.94 104 PRO A O 1
ATOM 834 N N . ASN A 1 105 ? 21.419 -5.311 -15.125 1.00 65.19 105 ASN A N 1
ATOM 835 C CA . ASN A 1 105 ? 21.710 -5.607 -16.519 1.00 65.19 105 ASN A CA 1
ATOM 836 C C . ASN A 1 105 ? 22.461 -4.387 -17.075 1.00 65.19 105 ASN A C 1
ATOM 838 O O . ASN A 1 105 ? 22.141 -3.263 -16.701 1.00 65.19 105 ASN A O 1
ATOM 842 N N . SER A 1 106 ? 23.474 -4.568 -17.918 1.00 54.09 106 SER A N 1
ATOM 843 C CA . SER A 1 106 ? 24.493 -3.562 -18.290 1.00 54.09 106 SER A CA 1
ATOM 844 C C . SER A 1 106 ? 23.989 -2.268 -18.979 1.00 54.09 106 SER A C 1
ATOM 846 O O . SER A 1 106 ? 24.786 -1.513 -19.530 1.00 54.09 106 SER A O 1
ATOM 848 N N . LYS A 1 107 ? 22.679 -1.990 -18.951 1.00 55.72 107 LYS A N 1
ATOM 849 C CA . LYS A 1 107 ? 21.968 -0.880 -19.600 1.00 55.72 107 LYS A CA 1
ATOM 850 C C . LYS A 1 107 ? 20.901 -0.219 -18.703 1.00 55.72 107 LYS A C 1
ATOM 852 O O . LYS A 1 107 ? 19.816 0.097 -19.186 1.00 55.72 107 LYS A O 1
ATOM 857 N N . VAL A 1 108 ? 21.149 -0.039 -17.405 1.00 54.94 108 VAL A N 1
ATOM 858 C CA . VAL A 1 108 ? 20.211 0.716 -16.548 1.00 54.94 108 VAL A CA 1
ATOM 859 C C . VAL A 1 108 ? 20.427 2.217 -16.753 1.00 54.94 108 VAL A C 1
ATOM 861 O O . VAL A 1 108 ? 21.500 2.738 -16.444 1.00 54.94 108 VAL A O 1
ATOM 864 N N . ASN A 1 109 ? 19.425 2.909 -17.299 1.00 53.97 109 ASN A N 1
ATOM 865 C CA . ASN A 1 109 ? 19.406 4.370 -17.353 1.00 53.97 109 ASN A CA 1
ATOM 866 C C . ASN A 1 109 ? 19.138 4.910 -15.940 1.00 53.97 109 ASN A C 1
ATOM 868 O O . ASN A 1 109 ? 18.241 4.423 -15.263 1.00 53.97 109 ASN A O 1
ATOM 872 N N . LYS A 1 110 ? 19.921 5.894 -15.490 1.00 53.91 110 LYS A N 1
ATOM 873 C CA . LYS A 1 110 ? 19.758 6.522 -14.168 1.00 53.91 110 LYS A CA 1
ATOM 874 C C . LYS A 1 110 ? 18.534 7.451 -14.161 1.00 53.91 110 LYS A C 1
ATOM 876 O O . LYS A 1 110 ? 18.381 8.223 -15.110 1.00 53.91 110 LYS A O 1
ATOM 881 N N . GLY A 1 111 ? 17.717 7.401 -13.105 1.00 56.19 111 GLY A N 1
ATOM 882 C CA . GLY A 1 111 ? 16.541 8.261 -12.898 1.00 56.19 111 GLY A CA 1
ATOM 883 C C . GLY A 1 111 ? 15.272 7.520 -12.439 1.00 56.19 111 GLY A C 1
ATOM 884 O O . GLY A 1 111 ? 14.858 6.547 -13.059 1.00 56.19 111 GLY A O 1
ATOM 885 N N . GLY A 1 112 ? 14.587 8.031 -11.405 1.00 66.56 112 GLY A N 1
ATOM 886 C CA . GLY A 1 112 ? 13.241 7.583 -10.998 1.00 66.56 112 GLY A CA 1
ATOM 887 C C . GLY A 1 112 ? 13.227 6.477 -9.933 1.00 66.56 112 GLY A C 1
ATOM 888 O O . GLY A 1 112 ? 14.106 6.428 -9.080 1.00 66.56 112 GLY A O 1
ATOM 889 N N . LEU A 1 113 ? 12.215 5.595 -9.948 1.00 61.50 113 LEU A N 1
ATOM 890 C CA . LEU A 1 113 ? 12.074 4.470 -8.998 1.00 61.50 113 LEU A CA 1
ATOM 891 C C . LEU A 1 113 ? 13.358 3.612 -8.909 1.00 61.50 113 LEU A C 1
ATOM 893 O O . LEU A 1 113 ? 13.692 3.111 -7.837 1.00 61.50 113 LEU A O 1
ATOM 897 N N . ASP A 1 114 ? 14.098 3.507 -10.012 1.00 63.50 114 ASP A N 1
ATOM 898 C CA . ASP A 1 114 ? 15.388 2.826 -10.163 1.00 63.50 114 ASP A CA 1
ATOM 899 C C . ASP A 1 114 ? 16.428 3.302 -9.143 1.00 63.50 114 ASP A C 1
ATOM 901 O O . ASP A 1 114 ? 17.070 2.493 -8.469 1.00 63.50 114 ASP A O 1
ATOM 905 N N . ASP A 1 115 ? 16.546 4.617 -8.966 1.00 66.50 115 ASP A N 1
ATOM 906 C CA . ASP A 1 115 ? 17.498 5.199 -8.027 1.00 66.50 115 ASP A CA 1
ATOM 907 C C . ASP A 1 115 ? 17.047 4.940 -6.568 1.00 66.50 115 ASP A C 1
ATOM 909 O O . ASP A 1 115 ? 17.881 4.843 -5.666 1.00 66.50 115 ASP A O 1
ATOM 913 N N . VAL A 1 116 ? 15.734 4.754 -6.324 1.00 65.44 116 VAL A N 1
ATOM 914 C CA . VAL A 1 116 ? 15.172 4.588 -4.957 1.00 65.44 116 VAL A CA 1
ATOM 915 C C . VAL A 1 116 ? 15.533 3.208 -4.478 1.00 65.44 116 VAL A C 1
ATOM 917 O O . VAL A 1 116 ? 15.974 3.000 -3.355 1.00 65.44 116 VAL A O 1
ATOM 920 N N . LEU A 1 117 ? 15.370 2.245 -5.368 1.00 65.38 117 LEU A N 1
ATOM 921 C CA . LEU A 1 117 ? 15.629 0.854 -5.075 1.00 65.38 117 LEU A CA 1
ATOM 922 C C . LEU A 1 117 ? 17.130 0.602 -4.918 1.00 65.38 117 LEU A C 1
ATOM 924 O O . LEU A 1 117 ? 17.515 -0.196 -4.064 1.00 65.38 117 LEU A O 1
ATOM 928 N N . LEU A 1 118 ? 17.970 1.327 -5.665 1.00 67.31 118 LEU A N 1
ATOM 929 C CA . LEU A 1 118 ? 19.423 1.283 -5.506 1.00 67.31 118 LEU A CA 1
ATOM 930 C C . LEU A 1 118 ? 19.889 1.872 -4.168 1.00 67.31 118 LEU A C 1
ATOM 932 O O . LEU A 1 118 ? 20.815 1.356 -3.549 1.00 67.31 118 LEU A O 1
ATOM 936 N N . GLU A 1 119 ? 19.275 2.950 -3.690 1.00 67.44 119 GLU A N 1
ATOM 937 C CA . GLU A 1 119 ? 19.642 3.515 -2.389 1.00 67.44 119 GLU A CA 1
ATOM 938 C C . GLU A 1 119 ? 19.049 2.688 -1.221 1.00 67.44 119 GLU A C 1
ATOM 940 O O . GLU A 1 119 ? 19.690 2.559 -0.172 1.00 67.44 119 GLU A O 1
ATOM 945 N N . LEU A 1 120 ? 17.907 2.014 -1.427 1.00 63.88 120 LEU A N 1
ATOM 946 C CA . LEU A 1 120 ? 17.316 1.064 -0.475 1.00 63.88 120 LEU A CA 1
ATOM 947 C C . LEU A 1 120 ? 18.177 -0.182 -0.251 1.00 63.88 120 LEU A C 1
ATOM 949 O O . LEU A 1 120 ? 18.293 -0.626 0.893 1.00 63.88 120 LEU A O 1
ATOM 953 N N . SER A 1 121 ? 18.820 -0.725 -1.293 1.00 64.31 121 SER A N 1
ATOM 954 C CA . SER A 1 121 ? 19.748 -1.855 -1.125 1.00 64.31 121 SER A CA 1
ATOM 955 C C . SER A 1 121 ? 20.938 -1.516 -0.225 1.00 64.31 121 SER A C 1
ATOM 957 O O . SER A 1 121 ? 21.507 -2.400 0.406 1.00 64.31 121 SER A O 1
ATOM 959 N N . ASN A 1 122 ? 21.295 -0.234 -0.123 1.00 66.00 122 ASN A N 1
ATOM 960 C CA . ASN A 1 122 ? 22.498 0.206 0.577 1.00 66.00 122 ASN A CA 1
ATOM 961 C C . ASN A 1 122 ? 22.265 0.594 2.053 1.00 66.00 122 ASN A C 1
ATOM 963 O O . ASN A 1 122 ? 23.242 0.839 2.757 1.00 66.00 122 ASN A O 1
ATOM 967 N N . ASN A 1 123 ? 21.016 0.651 2.553 1.00 63.78 123 ASN A N 1
ATOM 968 C CA . ASN A 1 123 ? 20.701 1.191 3.892 1.00 63.78 123 ASN A CA 1
ATOM 969 C C . ASN A 1 123 ? 19.673 0.364 4.712 1.00 63.78 123 ASN A C 1
ATOM 971 O O . ASN A 1 123 ? 18.590 0.859 5.033 1.00 63.78 123 ASN A O 1
ATOM 975 N N . PRO A 1 124 ? 19.998 -0.868 5.151 1.00 57.12 124 PRO A N 1
ATOM 976 C CA . PRO A 1 124 ? 19.056 -1.747 5.866 1.00 57.12 124 PRO A CA 1
ATOM 977 C C . PRO A 1 124 ? 18.724 -1.323 7.315 1.00 57.12 124 PRO A C 1
ATOM 979 O O . PRO A 1 124 ? 17.796 -1.856 7.921 1.00 57.12 124 PRO A O 1
ATOM 982 N N . ALA A 1 125 ? 19.458 -0.369 7.902 1.00 54.53 125 ALA A N 1
ATOM 983 C CA . ALA A 1 125 ? 19.362 -0.020 9.327 1.00 54.53 125 ALA A CA 1
ATOM 984 C C . ALA A 1 125 ? 18.167 0.884 9.713 1.00 54.53 125 ALA A C 1
ATOM 986 O O . ALA A 1 125 ? 17.961 1.153 10.895 1.00 54.53 125 ALA A O 1
ATOM 987 N N . LEU A 1 126 ? 17.360 1.353 8.757 1.00 53.69 126 LEU A N 1
ATOM 988 C CA . LEU A 1 126 ? 16.340 2.391 8.981 1.00 53.69 126 LEU A CA 1
ATOM 989 C C . LEU A 1 126 ? 15.037 1.924 9.668 1.00 53.69 126 LEU A C 1
ATOM 991 O O . LEU A 1 126 ? 14.081 2.694 9.736 1.00 53.69 126 LEU A O 1
ATOM 995 N N . MET A 1 127 ? 14.960 0.700 10.201 1.00 51.69 127 MET A N 1
ATOM 996 C CA . MET A 1 127 ? 13.684 0.130 10.663 1.00 51.69 127 MET A CA 1
ATOM 997 C C . MET A 1 127 ? 13.751 -0.579 12.022 1.00 51.69 127 MET A C 1
ATOM 999 O O . MET A 1 127 ? 13.611 -1.797 12.101 1.00 51.69 127 MET A O 1
ATOM 1003 N N . GLN A 1 128 ? 13.906 0.156 13.127 1.00 44.06 128 GLN A N 1
ATOM 1004 C CA . GLN A 1 128 ? 13.671 -0.398 14.470 1.00 44.06 128 GLN A CA 1
ATOM 1005 C C . GLN A 1 128 ? 12.900 0.581 15.358 1.00 44.06 128 GLN A C 1
ATOM 1007 O O . GLN A 1 128 ? 13.404 1.647 15.693 1.00 44.06 128 GLN A O 1
ATOM 1012 N N . ASP A 1 129 ? 11.681 0.205 15.751 1.00 51.56 129 ASP A N 1
ATOM 1013 C CA . ASP A 1 129 ? 10.938 0.827 16.849 1.00 51.56 129 ASP A CA 1
ATOM 1014 C C . ASP A 1 129 ? 9.856 -0.149 17.349 1.00 51.56 129 ASP A C 1
ATOM 1016 O O . ASP A 1 129 ? 9.123 -0.726 16.548 1.00 51.56 129 ASP A O 1
ATOM 1020 N N . ASN A 1 130 ? 9.774 -0.355 18.666 1.00 42.19 130 ASN A N 1
ATOM 1021 C CA . ASN A 1 130 ? 8.938 -1.369 19.322 1.00 42.19 130 ASN A CA 1
ATOM 1022 C C . ASN A 1 130 ? 7.940 -0.709 20.287 1.00 42.19 130 ASN A C 1
ATOM 1024 O O . ASN A 1 130 ? 7.991 -0.928 21.500 1.00 42.19 130 ASN A O 1
ATOM 1028 N N . SER A 1 131 ? 7.014 0.098 19.767 1.00 50.41 131 SER A N 1
ATOM 1029 C CA . SER A 1 131 ? 5.920 0.642 20.580 1.00 50.41 131 SER A CA 1
ATOM 1030 C C . SER A 1 131 ? 4.649 -0.207 20.458 1.00 50.41 131 SER A C 1
ATOM 1032 O O . SER A 1 131 ? 4.195 -0.554 19.370 1.00 50.41 131 SER A O 1
ATOM 1034 N N . LYS A 1 132 ? 4.058 -0.558 21.608 1.00 47.62 132 LYS A N 1
ATOM 1035 C CA . LYS A 1 132 ? 2.719 -1.161 21.683 1.00 47.62 132 LYS A CA 1
ATOM 1036 C C . LYS A 1 132 ? 1.683 -0.092 21.341 1.00 47.62 132 LYS A C 1
ATOM 1038 O O . LYS A 1 132 ? 1.574 0.901 22.058 1.00 47.62 132 LYS A O 1
ATOM 1043 N N . LEU A 1 133 ? 0.912 -0.306 20.279 1.00 50.56 133 LEU A N 1
ATOM 1044 C CA . LEU A 1 133 ? -0.110 0.636 19.833 1.00 50.56 133 LEU A CA 1
ATOM 1045 C C . LEU A 1 133 ? -1.523 0.240 20.260 1.00 50.56 133 LEU A C 1
ATOM 1047 O O . LEU A 1 133 ? -1.844 -0.933 20.450 1.00 50.56 133 LEU A O 1
ATOM 1051 N N . LYS A 1 134 ? -2.359 1.268 20.426 1.00 56.34 134 LYS A N 1
ATOM 1052 C CA . LYS A 1 134 ? -3.809 1.147 20.614 1.00 56.34 134 LYS A CA 1
ATOM 1053 C C . LYS A 1 134 ? -4.466 0.751 19.288 1.00 56.34 134 LYS A C 1
ATOM 1055 O O . LYS A 1 134 ? -3.957 1.134 18.241 1.00 56.34 134 LYS A O 1
ATOM 1060 N N . LYS A 1 135 ? -5.590 0.033 19.364 1.00 69.31 135 LYS A N 1
ATOM 1061 C CA . LYS A 1 135 ? -6.456 -0.278 18.215 1.00 69.31 135 LYS A CA 1
ATOM 1062 C C . LYS A 1 135 ? -7.074 1.005 17.630 1.00 69.31 135 LYS A C 1
ATOM 1064 O O . LYS A 1 135 ? -7.247 1.970 18.378 1.00 69.31 135 LYS A O 1
ATOM 1069 N N . ASN A 1 136 ? -7.449 0.955 16.353 1.00 82.38 136 ASN A N 1
ATOM 1070 C CA . ASN A 1 136 ? -8.130 1.970 15.535 1.00 82.38 136 ASN A CA 1
ATOM 1071 C C . ASN A 1 136 ? -7.199 2.981 14.846 1.00 82.38 136 ASN A C 1
ATOM 1073 O O . ASN A 1 136 ? -7.529 4.166 14.721 1.00 82.38 136 ASN A O 1
ATOM 1077 N N . ASN A 1 137 ? -6.030 2.526 14.390 1.00 89.56 137 ASN A N 1
ATOM 1078 C CA . ASN A 1 137 ? -5.162 3.360 13.565 1.00 89.56 137 ASN A CA 1
ATOM 1079 C C . ASN A 1 137 ? -5.283 3.012 12.078 1.00 89.56 137 ASN A C 1
ATOM 1081 O O . ASN A 1 137 ? -5.321 1.843 11.705 1.00 89.56 137 ASN A O 1
ATOM 1085 N N . VAL A 1 138 ? -5.242 4.029 11.227 1.00 92.44 138 VAL A N 1
ATOM 1086 C CA . VAL A 1 138 ? -5.356 3.903 9.773 1.00 92.44 138 VAL A CA 1
ATOM 1087 C C . VAL A 1 138 ? -4.097 4.461 9.129 1.00 92.44 138 VAL A C 1
ATOM 1089 O O . VAL A 1 138 ? -3.724 5.590 9.423 1.00 92.44 138 VAL A O 1
ATOM 1092 N N . ALA A 1 139 ? -3.448 3.718 8.238 1.00 94.62 139 ALA A N 1
ATOM 1093 C CA . ALA A 1 139 ? -2.431 4.282 7.353 1.00 94.62 139 ALA A CA 1
ATOM 1094 C C . ALA A 1 139 ? -3.124 4.819 6.105 1.00 94.62 139 ALA A C 1
ATOM 1096 O O . ALA A 1 139 ? -3.803 4.058 5.422 1.00 94.62 139 ALA A O 1
ATOM 1097 N N . VAL A 1 140 ? -2.956 6.103 5.802 1.00 94.06 140 VAL A N 1
ATOM 1098 C CA . VAL A 1 140 ? -3.488 6.703 4.575 1.00 94.06 140 VAL A CA 1
ATOM 1099 C C . VAL A 1 140 ? -2.351 6.852 3.574 1.00 94.06 140 VAL A C 1
ATOM 1101 O O . VAL A 1 140 ? -1.385 7.574 3.828 1.00 94.06 140 VAL A O 1
ATOM 1104 N N . ILE A 1 141 ? -2.471 6.154 2.447 1.00 92.75 141 ILE A N 1
ATOM 1105 C CA . ILE A 1 141 ? -1.526 6.196 1.327 1.00 92.75 141 ILE A CA 1
ATOM 1106 C C . ILE A 1 141 ? -2.202 6.921 0.171 1.00 92.75 141 ILE A C 1
ATOM 1108 O O . ILE A 1 141 ? -3.370 6.674 -0.124 1.00 92.75 141 ILE A O 1
ATOM 1112 N N . TYR A 1 142 ? -1.469 7.811 -0.483 1.00 88.88 142 TYR A N 1
ATOM 1113 C CA . TYR A 1 142 ? -1.940 8.566 -1.635 1.00 88.88 142 TYR A CA 1
ATOM 1114 C C . TYR A 1 142 ? -0.836 8.612 -2.700 1.00 88.88 142 TYR A C 1
ATOM 1116 O O . TYR A 1 142 ? 0.343 8.472 -2.363 1.00 88.88 142 TYR A O 1
ATOM 1124 N N . PRO A 1 143 ? -1.189 8.788 -3.982 1.00 80.56 143 PRO A N 1
ATOM 1125 C CA . PRO A 1 143 ? -0.206 8.885 -5.054 1.00 80.56 143 PRO A CA 1
ATOM 1126 C C . PRO A 1 143 ? 0.696 10.113 -4.867 1.00 80.56 143 PRO A C 1
ATOM 1128 O O . PRO A 1 143 ? 0.211 11.231 -4.731 1.00 80.56 143 PRO A O 1
ATOM 1131 N N . MET A 1 144 ? 2.019 9.909 -4.874 1.00 69.12 144 MET A N 1
ATOM 1132 C CA . MET A 1 144 ? 3.002 10.989 -4.680 1.00 69.12 144 MET A CA 1
ATOM 1133 C C . MET A 1 144 ? 3.015 12.040 -5.797 1.00 69.12 144 MET A C 1
ATOM 1135 O O . MET A 1 144 ? 3.521 13.140 -5.584 1.00 69.12 144 MET A O 1
ATOM 1139 N N . ASN A 1 145 ? 2.516 11.712 -6.987 1.00 66.12 145 ASN A N 1
ATOM 1140 C CA . ASN A 1 145 ? 2.583 12.628 -8.116 1.00 66.12 145 ASN A CA 1
ATOM 1141 C C . ASN A 1 145 ? 1.565 13.754 -7.930 1.00 66.12 145 ASN A C 1
ATOM 1143 O O . ASN A 1 145 ? 0.385 13.472 -7.751 1.00 66.12 145 ASN A O 1
ATOM 1147 N N . GLU A 1 146 ? 2.066 14.994 -7.961 1.00 61.59 146 GLU A N 1
ATOM 1148 C CA . GLU A 1 146 ? 1.337 16.270 -7.994 1.00 61.59 146 GLU A CA 1
ATOM 1149 C C . GLU A 1 14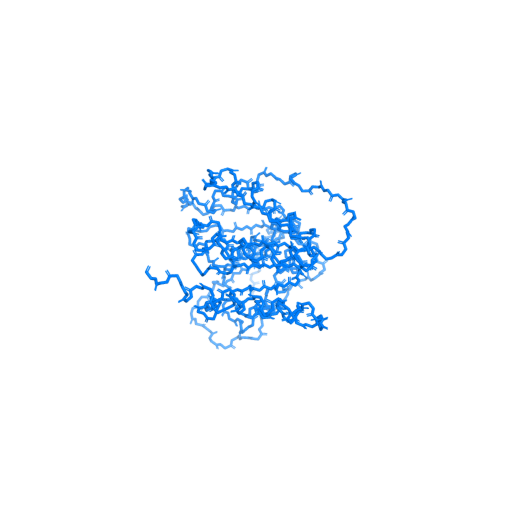6 ? -0.127 16.161 -7.560 1.00 61.59 146 GLU A C 1
ATOM 1151 O O . GLU A 1 146 ? -1.041 16.053 -8.379 1.00 61.59 146 GLU A O 1
ATOM 1156 N N . LEU A 1 147 ? -0.345 16.197 -6.241 1.00 72.00 147 LEU A N 1
ATOM 1157 C CA . LEU A 1 147 ? -1.679 16.373 -5.684 1.00 72.00 147 LEU A CA 1
ATOM 1158 C C . LEU A 1 147 ? -2.243 17.696 -6.197 1.00 72.00 147 LEU A C 1
ATOM 1160 O O . LEU A 1 147 ? -1.969 18.766 -5.647 1.00 72.00 147 LEU A O 1
ATOM 1164 N N . ASN A 1 148 ? -3.030 17.615 -7.267 1.00 80.62 148 ASN A N 1
ATOM 1165 C CA . ASN A 1 148 ? -3.797 18.746 -7.745 1.00 80.62 148 ASN A CA 1
ATOM 1166 C C . ASN A 1 148 ? -4.739 19.234 -6.615 1.00 80.62 148 ASN A C 1
ATOM 1168 O O . ASN A 1 148 ? -5.013 18.493 -5.657 1.00 80.62 148 ASN A O 1
ATOM 1172 N N . PRO A 1 149 ? -5.220 20.487 -6.676 1.00 84.75 149 PRO A N 1
ATOM 1173 C CA . PRO A 1 149 ? -6.069 21.047 -5.627 1.00 84.75 149 PRO A CA 1
ATOM 1174 C C . PRO A 1 149 ? -7.287 20.175 -5.288 1.00 84.75 149 PRO A C 1
ATOM 1176 O O . PRO A 1 149 ? -7.633 20.061 -4.112 1.00 84.75 149 PRO A O 1
ATOM 1179 N N . THR A 1 150 ? -7.875 19.509 -6.286 1.00 83.12 150 THR A N 1
ATOM 1180 C CA . THR A 1 150 ? -9.013 18.592 -6.133 1.00 83.12 150 THR A CA 1
ATOM 1181 C C . THR A 1 150 ? -8.652 17.380 -5.275 1.00 83.12 150 THR A C 1
ATOM 1183 O O . THR A 1 150 ? -9.268 17.154 -4.236 1.00 83.12 150 THR A O 1
ATOM 1186 N N . ASN A 1 151 ? -7.575 16.665 -5.609 1.00 82.19 151 ASN A N 1
ATOM 1187 C CA . ASN A 1 151 ? -7.095 15.513 -4.845 1.00 82.19 151 ASN A CA 1
ATOM 1188 C C . ASN A 1 151 ? -6.703 15.915 -3.417 1.00 82.19 151 ASN A C 1
ATOM 1190 O O . ASN A 1 151 ? -7.001 15.201 -2.459 1.00 82.19 151 ASN A O 1
ATOM 1194 N N . LYS A 1 152 ? -6.063 17.082 -3.250 1.00 85.69 152 LYS A N 1
ATOM 1195 C CA . LYS A 1 152 ? -5.721 17.621 -1.924 1.00 85.69 152 LYS A CA 1
ATOM 1196 C C . LYS A 1 152 ? -6.981 17.903 -1.103 1.00 85.69 152 LYS A C 1
ATOM 1198 O O . LYS A 1 152 ? -7.008 17.591 0.087 1.00 85.69 152 LYS A O 1
ATOM 1203 N N . HIS A 1 153 ? -8.020 18.465 -1.719 1.00 86.62 153 HIS A N 1
ATOM 1204 C CA . HIS A 1 153 ? -9.307 18.688 -1.066 1.00 86.62 153 HIS A CA 1
ATOM 1205 C C . HIS A 1 153 ? -9.966 17.365 -0.656 1.00 86.62 153 HIS A C 1
ATOM 1207 O O . HIS A 1 153 ? -10.273 17.196 0.522 1.00 86.62 153 HIS A O 1
ATOM 1213 N N . ALA A 1 154 ? -10.083 16.401 -1.573 1.00 85.31 154 ALA A N 1
ATOM 1214 C CA . ALA A 1 154 ? -10.676 15.092 -1.303 1.00 85.31 154 ALA A CA 1
ATOM 1215 C C . ALA A 1 154 ? -9.968 14.352 -0.152 1.00 85.31 154 ALA A C 1
ATOM 1217 O O . ALA A 1 154 ? -10.621 13.855 0.768 1.00 85.31 154 ALA A O 1
ATOM 1218 N N . ILE A 1 155 ? -8.629 14.344 -0.142 1.00 88.06 155 ILE A N 1
ATOM 1219 C CA . ILE A 1 155 ? -7.835 13.742 0.941 1.00 88.06 155 ILE A CA 1
ATOM 1220 C C . ILE A 1 155 ? -8.082 14.461 2.269 1.00 88.06 155 ILE A C 1
ATOM 1222 O O . ILE A 1 155 ? -8.287 13.802 3.286 1.00 88.06 155 ILE A O 1
ATOM 1226 N N . ASN A 1 156 ? -8.096 15.795 2.289 1.00 89.56 156 ASN A N 1
ATOM 1227 C CA . ASN A 1 156 ? -8.352 16.550 3.518 1.00 89.56 156 ASN A CA 1
ATOM 1228 C C . ASN A 1 156 ? -9.759 16.294 4.065 1.00 89.56 156 ASN A C 1
ATOM 1230 O O . ASN A 1 156 ? -9.916 16.073 5.266 1.00 89.56 156 ASN A O 1
ATOM 1234 N N . THR A 1 157 ? -10.771 16.266 3.200 1.00 89.75 157 THR A N 1
ATOM 1235 C CA . THR A 1 157 ? -12.146 15.928 3.585 1.00 89.75 157 THR A CA 1
ATOM 1236 C C . THR A 1 157 ? -12.213 14.514 4.160 1.00 89.75 157 THR A C 1
ATOM 1238 O O . THR A 1 157 ? -12.801 14.297 5.221 1.00 89.75 157 THR A O 1
ATOM 1241 N N . TYR A 1 158 ? -11.518 13.560 3.539 1.00 90.88 158 TYR A N 1
ATOM 1242 C CA . TYR A 1 158 ? -11.425 12.193 4.039 1.00 90.88 158 TYR A CA 1
ATOM 1243 C C . TYR A 1 158 ? -10.741 12.096 5.411 1.00 90.88 158 TYR A C 1
ATOM 1245 O O . TYR A 1 158 ? -11.226 11.401 6.305 1.00 90.88 158 TYR A O 1
ATOM 1253 N N . LEU A 1 159 ? -9.637 12.817 5.616 1.00 91.38 159 LEU A N 1
ATOM 1254 C CA . LEU A 1 159 ? -8.918 12.852 6.893 1.00 91.38 159 LEU A CA 1
ATOM 1255 C C . LEU A 1 159 ? -9.760 13.471 8.013 1.00 91.38 159 LEU A C 1
ATOM 1257 O O . LEU A 1 159 ? -9.750 12.956 9.133 1.00 91.38 159 LEU A O 1
ATOM 1261 N N . THR A 1 160 ? -10.517 14.530 7.712 1.00 90.62 160 THR A N 1
ATOM 1262 C CA . THR A 1 160 ? -11.496 15.114 8.640 1.00 90.62 160 THR A CA 1
ATOM 1263 C C . THR A 1 160 ? -12.529 14.072 9.055 1.00 90.62 160 THR A C 1
ATOM 1265 O O . THR A 1 160 ? -12.759 13.874 10.246 1.00 90.62 160 THR A O 1
ATOM 1268 N N . ALA A 1 161 ? -13.076 13.326 8.095 1.00 88.75 161 ALA A N 1
ATOM 1269 C CA . ALA A 1 161 ? -14.060 12.290 8.378 1.00 88.75 161 ALA A CA 1
ATOM 1270 C C . ALA A 1 161 ? -13.483 11.135 9.228 1.00 88.75 161 ALA A C 1
ATOM 1272 O O . ALA A 1 161 ? -14.138 10.655 10.154 1.00 88.75 161 ALA A O 1
ATOM 1273 N N . LEU A 1 162 ? -12.229 10.721 8.991 1.00 90.12 162 LEU A N 1
ATOM 1274 C CA . LEU A 1 162 ? -11.535 9.760 9.863 1.00 90.12 162 LEU A CA 1
ATOM 1275 C C . LEU A 1 162 ? -11.411 10.284 11.303 1.00 90.12 162 LEU A C 1
ATOM 1277 O O . LEU A 1 162 ? -11.640 9.534 12.255 1.00 90.12 162 LEU A O 1
ATOM 1281 N N . ALA A 1 163 ? -11.088 11.568 11.473 1.00 90.12 163 ALA A N 1
ATOM 1282 C CA . ALA A 1 163 ? -10.974 12.190 12.789 1.00 90.12 163 ALA A CA 1
ATOM 1283 C C . ALA A 1 163 ? -12.325 12.259 13.524 1.00 90.12 163 ALA A C 1
ATOM 1285 O O . ALA A 1 163 ? -12.383 11.969 14.721 1.00 90.12 163 ALA A O 1
ATOM 1286 N N . GLU A 1 164 ? -13.419 12.566 12.822 1.00 88.88 164 GLU A N 1
ATOM 1287 C CA . GLU A 1 164 ? -14.785 12.548 13.373 1.00 88.88 164 GLU A CA 1
ATOM 1288 C C . GLU A 1 164 ? -15.206 11.147 13.840 1.00 88.88 164 GLU A C 1
ATOM 1290 O O . GLU A 1 164 ? -15.867 10.993 14.872 1.00 88.88 164 GLU A O 1
ATOM 1295 N N . LEU A 1 165 ? -14.744 10.109 13.138 1.00 85.44 165 LEU A N 1
ATOM 1296 C CA . LEU A 1 165 ? -14.899 8.708 13.534 1.00 85.44 165 LEU A CA 1
ATOM 1297 C C . LEU A 1 165 ? -13.954 8.285 14.671 1.00 85.44 165 LEU A C 1
ATOM 1299 O O . LEU A 1 165 ? -13.998 7.136 15.103 1.00 85.44 165 LEU A O 1
ATOM 1303 N N . LYS A 1 166 ? -13.128 9.199 15.198 1.00 89.56 166 LYS A N 1
ATOM 1304 C CA . LYS A 1 166 ? -12.103 8.936 16.224 1.00 89.56 166 LYS A CA 1
ATOM 1305 C C . LYS A 1 166 ? -11.057 7.906 15.781 1.00 89.56 166 LYS A C 1
ATOM 1307 O O . LYS A 1 166 ? -10.439 7.255 16.626 1.00 89.56 166 LYS A O 1
ATOM 1312 N N . LEU A 1 167 ? -10.838 7.779 14.473 1.00 87.25 167 LEU A N 1
ATOM 1313 C CA . LEU A 1 167 ? -9.778 6.962 13.897 1.00 87.25 167 LEU A CA 1
ATOM 1314 C C . LEU A 1 167 ? -8.499 7.793 13.807 1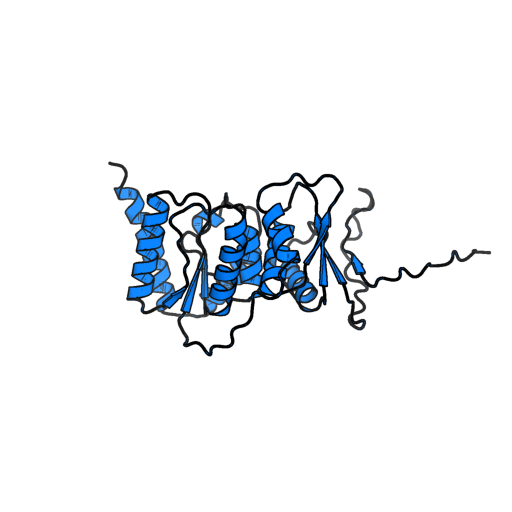.00 87.25 167 LEU A C 1
ATOM 1316 O O . LEU A 1 167 ? -8.504 8.943 13.365 1.00 87.25 167 LEU A O 1
ATOM 1320 N N . LYS A 1 168 ? -7.373 7.213 14.224 1.00 91.62 168 LYS A N 1
ATOM 1321 C CA . LYS A 1 168 ? -6.080 7.895 14.139 1.00 91.62 168 LYS A CA 1
ATOM 1322 C C . LYS A 1 168 ? -5.451 7.638 12.774 1.00 91.62 168 LYS A C 1
ATOM 1324 O O . LYS A 1 168 ? -4.971 6.536 12.521 1.00 91.62 168 LYS A O 1
ATOM 1329 N N . ALA A 1 169 ? -5.395 8.661 11.927 1.00 92.56 169 ALA A N 1
ATOM 1330 C CA . ALA A 1 169 ? -4.734 8.579 10.629 1.00 92.56 169 ALA A CA 1
ATOM 1331 C C . ALA A 1 169 ? -3.211 8.800 10.744 1.00 92.56 169 ALA A C 1
ATOM 1333 O O . ALA A 1 169 ? -2.748 9.861 11.167 1.00 92.56 169 ALA A O 1
ATOM 1334 N N . TYR A 1 170 ? -2.425 7.805 10.337 1.00 91.62 170 TYR A N 1
ATOM 1335 C CA . TYR A 1 170 ? -1.021 7.940 9.969 1.00 91.62 170 TYR A CA 1
ATOM 1336 C C . TYR A 1 170 ? -0.949 8.319 8.497 1.00 91.62 170 TYR A C 1
ATOM 1338 O O . TYR A 1 170 ? -1.222 7.505 7.618 1.00 91.62 170 TYR A O 1
ATOM 1346 N N . TRP A 1 171 ? -0.584 9.562 8.233 1.00 87.31 171 TRP A N 1
ATOM 1347 C CA . TRP A 1 171 ? -0.434 10.080 6.884 1.00 87.31 171 TRP A CA 1
ATOM 1348 C C . TRP A 1 171 ? 0.744 11.048 6.864 1.00 87.31 171 TRP A C 1
ATOM 1350 O O . TRP A 1 171 ? 1.098 11.641 7.888 1.00 87.31 171 TRP A O 1
ATOM 1360 N N . HIS A 1 172 ? 1.388 11.176 5.711 1.00 78.44 172 HIS A N 1
ATOM 1361 C CA . HIS A 1 172 ? 2.547 12.042 5.544 1.00 78.44 172 HIS A CA 1
ATOM 1362 C C . HIS A 1 172 ? 2.344 12.905 4.318 1.00 78.44 172 HIS A C 1
ATOM 1364 O O . HIS A 1 172 ? 2.463 12.407 3.207 1.00 78.44 172 HIS A O 1
ATOM 1370 N N . PHE A 1 173 ? 2.047 14.181 4.529 1.00 69.56 173 PHE A N 1
ATOM 1371 C CA . PHE A 1 173 ? 1.969 15.176 3.472 1.00 69.56 173 PHE A CA 1
ATOM 1372 C C . PHE A 1 173 ? 3.160 16.118 3.586 1.00 69.56 173 PHE A C 1
ATOM 1374 O O . PHE A 1 173 ? 3.359 16.761 4.616 1.00 69.56 173 PHE A O 1
ATOM 1381 N N . GLU A 1 174 ? 3.976 16.151 2.541 1.00 65.31 174 GLU A N 1
ATOM 1382 C CA . GLU A 1 174 ? 4.998 17.173 2.364 1.00 65.31 174 GLU A CA 1
ATOM 1383 C C . GLU A 1 174 ? 4.554 18.000 1.154 1.00 65.31 174 GLU A C 1
ATOM 1385 O O . GLU A 1 174 ? 4.396 17.463 0.063 1.00 65.31 174 GLU A O 1
ATOM 1390 N N . ASP A 1 175 ? 4.294 19.296 1.363 1.00 57.28 175 ASP A N 1
ATOM 1391 C CA . ASP A 1 175 ? 3.783 20.237 0.340 1.00 57.28 175 ASP A CA 1
ATOM 1392 C C . ASP A 1 175 ? 4.751 20.422 -0.851 1.00 57.28 175 ASP A C 1
ATOM 1394 O O . ASP A 1 175 ? 4.431 21.090 -1.831 1.00 57.28 175 ASP A O 1
ATOM 1398 N N . SER A 1 176 ? 5.952 19.849 -0.779 1.00 56.06 176 SER A N 1
ATOM 1399 C CA . SER A 1 176 ? 6.978 19.931 -1.809 1.00 56.06 176 SER A CA 1
ATOM 1400 C C . SER A 1 176 ? 7.207 18.568 -2.433 1.00 56.06 176 SER A C 1
ATOM 1402 O O . SER A 1 176 ? 7.541 17.637 -1.707 1.00 56.06 176 SER A O 1
ATOM 1404 N N . ASN A 1 177 ? 7.105 18.498 -3.763 1.00 58.88 177 ASN A N 1
ATOM 1405 C CA . ASN A 1 177 ? 7.514 17.367 -4.592 1.00 58.88 177 ASN A CA 1
ATOM 1406 C C . ASN A 1 177 ? 9.002 17.091 -4.312 1.00 58.88 177 ASN A C 1
ATOM 1408 O O . ASN A 1 177 ? 9.868 17.844 -4.779 1.00 58.88 177 ASN A O 1
ATOM 1412 N N . PRO A 1 178 ? 9.321 16.148 -3.416 1.00 57.34 178 PRO A N 1
ATOM 1413 C CA . PRO A 1 178 ? 10.587 16.220 -2.733 1.00 57.34 178 PRO A CA 1
ATOM 1414 C C . PRO A 1 178 ? 11.682 15.656 -3.653 1.00 57.34 178 PRO A C 1
ATOM 1416 O O . PRO A 1 178 ? 11.428 14.724 -4.420 1.00 57.34 178 PRO A O 1
ATOM 1419 N N . PRO A 1 179 ? 12.907 16.215 -3.643 1.00 57.19 179 PRO A N 1
ATOM 1420 C CA . PRO A 1 179 ? 13.988 15.710 -4.475 1.00 57.19 179 PRO A CA 1
ATOM 1421 C C . PRO A 1 179 ? 14.236 14.230 -4.195 1.00 57.19 179 PRO A C 1
ATOM 1423 O O . PRO A 1 179 ? 14.061 13.750 -3.080 1.00 57.19 179 PRO A O 1
ATOM 1426 N N . PHE A 1 180 ? 14.716 13.537 -5.217 1.00 52.19 180 PHE A N 1
ATOM 1427 C CA . PHE A 1 180 ? 14.906 12.096 -5.295 1.00 52.19 180 PHE A CA 1
ATOM 1428 C C . PHE A 1 180 ? 15.301 11.358 -3.980 1.00 52.19 180 PHE A C 1
ATOM 1430 O O . PHE A 1 180 ? 14.652 10.387 -3.596 1.00 52.19 180 PHE A O 1
ATOM 1437 N N . SER A 1 181 ? 16.300 11.844 -3.233 1.00 53.12 181 SER A N 1
ATOM 1438 C CA . SER A 1 181 ? 16.778 11.248 -1.964 1.00 53.12 181 SER A CA 1
ATOM 1439 C C . SER A 1 181 ? 15.778 11.306 -0.794 1.00 53.12 181 SER A C 1
ATOM 1441 O O . SER A 1 181 ? 15.930 10.630 0.225 1.00 53.12 181 SER A O 1
ATOM 1443 N N . GLN A 1 182 ? 14.724 12.109 -0.904 1.00 62.62 182 GLN A N 1
ATOM 1444 C CA . GLN A 1 182 ? 13.633 12.152 0.067 1.00 62.62 182 GLN A CA 1
ATOM 1445 C C . GLN A 1 182 ? 12.614 11.023 -0.161 1.00 62.62 182 GLN A C 1
ATOM 1447 O O . GLN A 1 182 ? 11.892 10.672 0.775 1.00 62.62 182 GLN A O 1
ATOM 1452 N N . ASN A 1 183 ? 12.623 10.368 -1.331 1.00 71.38 183 ASN A N 1
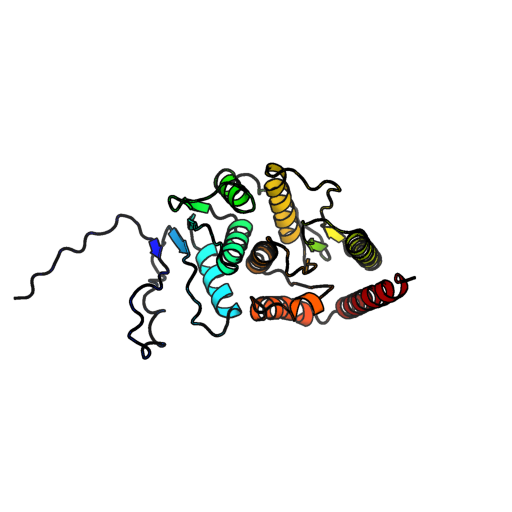ATOM 1453 C CA . ASN A 1 183 ? 11.720 9.256 -1.637 1.00 71.38 183 ASN A CA 1
ATOM 1454 C C . ASN A 1 183 ? 11.935 8.063 -0.698 1.00 71.38 183 ASN A C 1
ATOM 1456 O O . ASN A 1 183 ? 10.967 7.462 -0.249 1.00 71.38 183 ASN A O 1
ATOM 1460 N N . ILE A 1 184 ? 13.171 7.744 -0.299 1.00 76.44 184 ILE A N 1
ATOM 1461 C CA . ILE A 1 184 ? 13.408 6.651 0.663 1.00 76.44 184 ILE A CA 1
ATOM 1462 C C . ILE A 1 184 ? 12.894 6.983 2.052 1.00 76.44 184 ILE A C 1
ATOM 1464 O O . ILE A 1 184 ? 12.303 6.129 2.719 1.00 76.44 184 ILE A O 1
ATOM 1468 N N . LYS A 1 185 ? 13.110 8.219 2.508 1.00 80.75 185 LYS A N 1
ATOM 1469 C CA . LYS A 1 185 ? 12.565 8.667 3.793 1.00 80.75 185 LYS A CA 1
ATOM 1470 C C . LYS A 1 185 ? 11.044 8.577 3.767 1.00 80.75 185 LYS A C 1
ATOM 1472 O O . LYS A 1 185 ? 10.457 8.113 4.741 1.00 80.75 185 LYS A O 1
ATOM 1477 N N . TYR A 1 186 ? 10.427 8.955 2.652 1.00 82.62 186 TYR A N 1
ATOM 1478 C CA . TYR A 1 186 ? 8.994 8.817 2.433 1.00 82.62 186 TYR A CA 1
ATOM 1479 C C . TYR A 1 186 ? 8.533 7.351 2.451 1.00 82.62 186 TYR A C 1
ATOM 1481 O O . TYR A 1 186 ? 7.661 7.006 3.243 1.00 82.62 186 TYR A O 1
ATOM 1489 N N . LEU A 1 187 ? 9.169 6.455 1.691 1.00 86.25 187 LEU A N 1
ATOM 1490 C CA . LEU A 1 187 ? 8.828 5.026 1.697 1.00 86.25 187 LEU A CA 1
ATOM 1491 C C . LEU A 1 187 ? 9.026 4.388 3.078 1.00 86.25 187 LEU A C 1
ATOM 1493 O O . LEU A 1 187 ? 8.217 3.573 3.512 1.00 86.25 187 LEU A O 1
ATOM 1497 N N . THR A 1 188 ? 10.059 4.796 3.817 1.00 86.38 188 THR A N 1
ATOM 1498 C CA . THR A 1 188 ? 10.287 4.354 5.203 1.00 86.38 188 THR A CA 1
ATOM 1499 C C . THR A 1 188 ? 9.162 4.825 6.125 1.00 86.38 188 THR A C 1
ATOM 1501 O O . THR A 1 188 ? 8.682 4.056 6.959 1.00 86.38 188 THR A O 1
ATOM 1504 N N . LYS A 1 189 ? 8.706 6.074 5.963 1.00 87.56 189 LYS A N 1
ATOM 1505 C CA . LYS A 1 189 ? 7.555 6.625 6.686 1.00 87.56 189 LYS A CA 1
ATOM 1506 C C . LYS A 1 189 ? 6.264 5.866 6.351 1.00 87.56 189 LYS A C 1
ATOM 1508 O O . LYS A 1 189 ? 5.546 5.504 7.279 1.00 87.56 189 LYS A O 1
ATOM 1513 N N . ILE A 1 190 ? 6.002 5.558 5.074 1.00 90.75 190 ILE A N 1
ATOM 1514 C CA . ILE A 1 190 ? 4.859 4.722 4.662 1.00 90.75 190 ILE A CA 1
ATOM 1515 C C . ILE A 1 190 ? 4.950 3.334 5.287 1.00 90.75 190 ILE A C 1
ATOM 1517 O O . ILE A 1 190 ? 3.985 2.885 5.899 1.00 90.75 190 ILE A O 1
ATOM 1521 N N . CYS A 1 191 ? 6.097 2.664 5.174 1.00 91.62 191 CYS A N 1
ATOM 1522 C CA . CYS A 1 191 ? 6.294 1.336 5.747 1.00 91.62 191 CYS A CA 1
ATOM 1523 C C . CYS A 1 191 ? 5.985 1.347 7.250 1.00 91.62 191 CYS A C 1
ATOM 1525 O O . CYS A 1 191 ? 5.166 0.559 7.723 1.00 91.62 191 CYS A O 1
ATOM 1527 N N . LYS A 1 192 ? 6.522 2.329 7.989 1.00 90.00 192 LYS A N 1
ATOM 1528 C CA . LYS A 1 192 ? 6.212 2.511 9.412 1.00 90.00 192 LYS A CA 1
ATOM 1529 C C . LYS A 1 192 ? 4.720 2.775 9.644 1.00 90.00 192 LYS A C 1
ATOM 1531 O O . LYS A 1 192 ? 4.141 2.183 10.547 1.00 90.00 192 LYS A O 1
ATOM 1536 N N . ALA A 1 193 ? 4.070 3.617 8.841 1.00 92.06 193 ALA A N 1
ATOM 1537 C CA . ALA A 1 193 ? 2.629 3.853 8.949 1.00 92.06 193 ALA A CA 1
ATOM 1538 C C . ALA A 1 193 ? 1.824 2.552 8.770 1.00 92.06 193 ALA A C 1
ATOM 1540 O O . ALA A 1 193 ? 0.972 2.255 9.606 1.00 92.06 193 ALA A O 1
ATOM 1541 N N . ILE A 1 194 ? 2.139 1.743 7.751 1.00 93.94 194 ILE A N 1
ATOM 1542 C CA . ILE A 1 194 ? 1.509 0.436 7.498 1.00 93.94 194 ILE A CA 1
ATOM 1543 C C . ILE A 1 194 ? 1.733 -0.520 8.678 1.00 93.94 194 ILE A C 1
ATOM 1545 O O . ILE A 1 194 ? 0.794 -1.186 9.114 1.00 93.94 194 ILE A O 1
ATOM 1549 N N . GLU A 1 195 ? 2.954 -0.605 9.217 1.00 91.50 195 GLU A N 1
ATOM 1550 C CA . GLU A 1 195 ? 3.269 -1.457 10.375 1.00 91.50 195 GLU A CA 1
ATOM 1551 C C . GLU A 1 195 ? 2.388 -1.115 11.581 1.00 91.50 195 GLU A C 1
ATOM 1553 O O . GLU A 1 195 ? 1.807 -2.014 12.203 1.00 91.50 195 GLU A O 1
ATOM 1558 N N . LEU A 1 196 ? 2.268 0.184 11.867 1.00 89.38 196 LEU A N 1
ATOM 1559 C CA . LEU A 1 196 ? 1.571 0.743 13.022 1.00 89.38 196 LEU A CA 1
ATOM 1560 C C . LEU A 1 196 ? 0.039 0.778 12.869 1.00 89.38 196 LEU A C 1
ATOM 1562 O O . LEU A 1 196 ? -0.674 0.867 13.872 1.00 89.38 196 LEU A O 1
ATOM 1566 N N . ALA A 1 197 ? -0.476 0.726 11.643 1.00 93.00 197 ALA A N 1
ATOM 1567 C CA . ALA A 1 197 ? -1.905 0.794 11.373 1.00 93.00 197 ALA A CA 1
ATOM 1568 C C . ALA A 1 197 ? -2.620 -0.553 11.537 1.00 93.00 197 ALA A C 1
ATOM 1570 O O . ALA A 1 197 ? -2.044 -1.613 11.298 1.00 93.00 197 ALA A O 1
ATOM 1571 N N . ASP A 1 198 ? -3.894 -0.529 11.909 1.00 90.50 198 ASP A N 1
ATOM 1572 C CA . ASP A 1 198 ? -4.771 -1.702 11.880 1.00 90.50 198 ASP A CA 1
ATOM 1573 C C . ASP A 1 198 ? -5.336 -1.946 10.477 1.00 90.50 198 ASP A C 1
ATOM 1575 O O . ASP A 1 198 ? -5.542 -3.106 10.108 1.00 90.50 198 ASP A O 1
ATOM 1579 N N . ASP A 1 199 ? -5.528 -0.863 9.716 1.00 91.56 199 ASP A N 1
ATOM 1580 C CA . ASP A 1 199 ? -6.051 -0.831 8.350 1.00 91.56 199 ASP A CA 1
ATOM 1581 C C . ASP A 1 199 ? -5.238 0.120 7.469 1.00 91.56 199 ASP A C 1
ATOM 1583 O O . ASP A 1 199 ? -4.699 1.125 7.938 1.00 91.56 199 ASP A O 1
ATOM 1587 N N . VAL A 1 200 ? -5.161 -0.184 6.174 1.00 94.44 200 VAL A N 1
ATOM 1588 C CA . VAL A 1 200 ? -4.554 0.707 5.183 1.00 94.44 200 VAL A CA 1
ATOM 1589 C C . VAL A 1 200 ? -5.635 1.224 4.251 1.00 94.44 200 VAL A C 1
ATOM 1591 O O . VAL A 1 200 ? -6.361 0.443 3.641 1.00 94.44 200 VAL A O 1
ATOM 1594 N N . HIS A 1 201 ? -5.746 2.541 4.146 1.00 95.00 201 HIS A N 1
ATOM 1595 C CA . HIS A 1 201 ? -6.642 3.224 3.230 1.00 95.00 201 HIS A CA 1
ATOM 1596 C C . HIS A 1 201 ? -5.787 3.837 2.116 1.00 95.00 201 HIS A C 1
ATOM 1598 O O . HIS A 1 201 ? -5.009 4.757 2.360 1.00 95.00 201 HIS A O 1
ATOM 1604 N N . MET A 1 202 ? -5.878 3.293 0.906 1.00 94.12 202 MET A N 1
ATOM 1605 C CA . MET A 1 202 ? -5.053 3.702 -0.231 1.00 94.12 202 MET A CA 1
ATOM 1606 C C . MET A 1 202 ? -5.921 4.412 -1.261 1.00 94.12 202 MET A C 1
ATOM 1608 O O . MET A 1 202 ? -6.830 3.802 -1.814 1.00 94.12 202 MET A O 1
ATOM 1612 N N . PHE A 1 203 ? -5.623 5.676 -1.544 1.00 92.38 203 PHE A N 1
ATOM 1613 C CA . PHE A 1 203 ? -6.174 6.359 -2.709 1.00 92.38 203 PHE A CA 1
ATOM 1614 C C . PHE A 1 203 ? -5.511 5.799 -3.961 1.00 92.38 203 PHE A C 1
ATOM 1616 O O . PHE A 1 203 ? -4.283 5.803 -4.084 1.00 92.38 203 PHE A O 1
ATOM 1623 N N . TRP A 1 204 ? -6.325 5.275 -4.868 1.00 90.25 204 TRP A N 1
ATOM 1624 C CA . TRP A 1 204 ? -5.846 4.644 -6.083 1.00 90.25 204 TRP A CA 1
ATOM 1625 C C . TRP A 1 204 ? -5.695 5.671 -7.201 1.00 90.25 204 TRP A C 1
ATOM 1627 O O . TRP A 1 204 ? -6.626 6.409 -7.502 1.00 90.25 204 TRP A O 1
ATOM 1637 N N . ASP A 1 205 ? -4.533 5.688 -7.843 1.00 88.44 205 ASP A N 1
ATOM 1638 C CA . ASP A 1 205 ? -4.309 6.409 -9.094 1.00 88.44 205 ASP A CA 1
ATOM 1639 C C . ASP A 1 205 ? -3.636 5.445 -10.074 1.00 88.44 205 ASP A C 1
ATOM 1641 O O . ASP A 1 205 ? -2.506 5.017 -9.807 1.00 88.44 205 ASP A O 1
ATOM 1645 N N . PRO A 1 206 ? -4.286 5.085 -11.197 1.00 86.94 206 PRO A N 1
ATOM 1646 C CA . PRO A 1 206 ? -3.727 4.148 -12.168 1.00 86.94 206 PRO A CA 1
ATOM 1647 C C . PRO A 1 206 ? -2.420 4.648 -12.805 1.00 86.94 206 PRO A C 1
ATOM 1649 O O . PRO A 1 206 ? -1.616 3.836 -13.272 1.00 86.94 206 PRO A O 1
ATOM 1652 N N . ASN A 1 207 ? -2.163 5.957 -12.778 1.00 86.31 207 ASN A N 1
ATOM 1653 C CA . ASN A 1 207 ? -0.963 6.570 -13.341 1.00 86.31 207 ASN A CA 1
ATOM 1654 C C . ASN A 1 207 ? 0.186 6.678 -12.332 1.00 86.31 207 ASN A C 1
ATOM 1656 O O . ASN A 1 207 ? 1.317 6.980 -12.720 1.00 86.31 207 ASN A O 1
ATOM 1660 N N . SER A 1 208 ? -0.059 6.380 -11.053 1.00 86.12 208 SER A N 1
ATOM 1661 C CA . SER A 1 208 ? 0.994 6.397 -10.044 1.00 86.12 208 SER A CA 1
ATOM 1662 C C . SER A 1 208 ? 2.064 5.340 -10.362 1.00 86.12 208 SER A C 1
ATOM 1664 O O . SER A 1 208 ? 1.741 4.154 -10.540 1.00 86.12 208 SER A O 1
ATOM 1666 N N . PRO A 1 209 ? 3.356 5.721 -10.408 1.00 82.56 209 PRO A N 1
ATOM 1667 C CA . PRO A 1 209 ? 4.450 4.796 -10.680 1.00 82.56 209 PRO A CA 1
ATOM 1668 C C . PRO A 1 209 ? 4.773 3.891 -9.485 1.00 82.56 209 PRO A C 1
ATOM 1670 O O . PRO A 1 209 ? 5.502 2.912 -9.676 1.00 82.56 209 PRO A O 1
ATOM 1673 N N . PHE A 1 210 ? 4.245 4.208 -8.296 1.00 86.62 210 PHE A N 1
ATOM 1674 C CA . PHE A 1 210 ? 4.481 3.494 -7.038 1.00 86.62 210 PHE A CA 1
ATOM 1675 C C . PHE A 1 210 ? 3.310 2.606 -6.602 1.00 86.62 210 PHE A C 1
ATOM 1677 O O . PHE A 1 210 ? 3.492 1.797 -5.698 1.00 86.62 210 PHE A O 1
ATOM 1684 N N . LYS A 1 211 ? 2.138 2.679 -7.251 1.00 90.19 211 LYS A N 1
ATOM 1685 C CA . LYS A 1 211 ? 0.931 1.964 -6.792 1.00 90.19 211 LYS A CA 1
ATOM 1686 C C . LYS A 1 211 ? 1.143 0.461 -6.602 1.00 90.19 211 LYS A C 1
ATOM 1688 O O . LYS A 1 211 ? 0.682 -0.101 -5.614 1.00 90.19 211 LYS A O 1
ATOM 1693 N N . GLU A 1 212 ? 1.876 -0.200 -7.501 1.00 91.44 212 GLU A N 1
ATOM 1694 C CA . GLU A 1 212 ? 2.155 -1.630 -7.358 1.00 91.44 212 GLU A CA 1
ATOM 1695 C C . GLU A 1 212 ? 3.131 -1.910 -6.213 1.00 91.44 212 GLU A C 1
ATOM 1697 O O . GLU A 1 212 ? 2.977 -2.906 -5.512 1.00 91.44 212 GLU A O 1
ATOM 1702 N N . PHE A 1 213 ? 4.102 -1.021 -5.990 1.00 92.19 213 PHE A N 1
ATOM 1703 C CA . PHE A 1 213 ? 5.032 -1.111 -4.865 1.00 92.19 213 PHE A CA 1
ATOM 1704 C C . PHE A 1 213 ? 4.298 -0.955 -3.526 1.00 92.19 213 PHE A C 1
ATOM 1706 O O . PHE A 1 213 ? 4.452 -1.799 -2.641 1.00 92.19 213 PHE A O 1
ATOM 1713 N N . ASP A 1 214 ? 3.434 0.053 -3.395 1.00 93.06 214 ASP A N 1
ATOM 1714 C CA . ASP A 1 214 ? 2.613 0.264 -2.198 1.00 93.06 214 ASP A CA 1
ATOM 1715 C C . ASP A 1 214 ? 1.680 -0.923 -1.944 1.00 93.06 214 ASP A C 1
ATOM 1717 O O . ASP A 1 214 ? 1.619 -1.444 -0.826 1.00 93.06 214 ASP A O 1
ATOM 1721 N N . LEU A 1 215 ? 1.029 -1.433 -2.996 1.00 94.25 215 LEU A N 1
ATOM 1722 C CA . LEU A 1 215 ? 0.192 -2.630 -2.911 1.00 94.25 215 LEU A CA 1
ATOM 1723 C C . LEU A 1 215 ? 1.000 -3.850 -2.442 1.00 94.25 215 LEU A C 1
ATOM 1725 O O . LEU A 1 215 ? 0.522 -4.625 -1.611 1.00 94.25 215 LEU A O 1
ATOM 1729 N N . GLY A 1 216 ? 2.240 -3.992 -2.914 1.00 94.94 216 GLY A N 1
ATOM 1730 C CA . GLY A 1 216 ? 3.188 -5.005 -2.458 1.00 94.94 216 GLY A CA 1
ATOM 1731 C C . GLY A 1 216 ? 3.502 -4.894 -0.967 1.00 94.94 216 GLY A C 1
ATOM 1732 O O . GLY A 1 216 ? 3.450 -5.897 -0.248 1.00 94.94 216 GLY A O 1
ATOM 1733 N N . MET A 1 217 ? 3.761 -3.680 -0.470 1.00 95.75 217 MET A N 1
ATOM 1734 C CA . MET A 1 217 ? 3.985 -3.445 0.961 1.00 95.75 217 MET A CA 1
ATOM 1735 C C . MET A 1 217 ? 2.764 -3.847 1.796 1.00 95.75 217 MET A C 1
ATOM 1737 O O . MET A 1 217 ? 2.884 -4.633 2.741 1.00 95.75 217 MET A O 1
ATOM 1741 N N . ILE A 1 218 ? 1.572 -3.379 1.415 1.00 95.50 218 ILE A N 1
ATOM 1742 C CA . ILE A 1 218 ? 0.308 -3.699 2.100 1.00 95.50 218 ILE A CA 1
ATOM 1743 C C . ILE A 1 218 ? 0.086 -5.215 2.132 1.00 95.50 218 ILE A C 1
ATOM 1745 O O . ILE A 1 218 ? -0.229 -5.799 3.178 1.00 95.50 218 ILE A O 1
ATOM 1749 N N . PHE A 1 219 ? 0.301 -5.872 0.992 1.00 94.56 219 PHE A N 1
ATOM 1750 C CA . PHE A 1 219 ? 0.135 -7.310 0.852 1.00 94.56 219 PHE A CA 1
ATOM 1751 C C . PHE A 1 219 ? 1.099 -8.096 1.747 1.00 94.56 219 PHE A C 1
ATOM 1753 O O . PHE A 1 219 ? 0.692 -9.032 2.447 1.00 94.56 219 PHE A O 1
ATOM 1760 N N . ALA A 1 220 ? 2.374 -7.701 1.785 1.00 95.31 220 ALA A N 1
ATOM 1761 C CA . ALA A 1 220 ? 3.373 -8.298 2.665 1.00 95.31 220 ALA A CA 1
ATOM 1762 C C . ALA A 1 220 ? 3.008 -8.156 4.148 1.00 95.31 220 ALA A C 1
ATOM 1764 O O . ALA A 1 220 ? 3.116 -9.140 4.897 1.00 95.31 220 ALA A O 1
ATOM 1765 N N . ALA A 1 221 ? 2.521 -6.977 4.540 1.00 94.62 221 ALA A N 1
ATOM 1766 C CA . ALA A 1 221 ? 2.076 -6.663 5.893 1.00 94.62 221 ALA A CA 1
ATOM 1767 C C . ALA A 1 221 ? 0.793 -7.410 6.303 1.00 94.62 221 ALA A C 1
ATOM 1769 O O . ALA A 1 221 ? 0.477 -7.483 7.489 1.00 94.62 221 ALA A O 1
ATOM 1770 N N . GLN A 1 222 ? 0.064 -7.984 5.335 1.00 93.19 222 GLN A N 1
ATOM 1771 C CA . GLN A 1 222 ? -1.243 -8.628 5.521 1.00 93.19 222 GLN A CA 1
ATOM 1772 C C . GLN A 1 222 ? -2.280 -7.717 6.183 1.00 93.19 222 GLN A C 1
ATOM 1774 O O . GLN A 1 222 ? -3.193 -8.211 6.852 1.00 93.19 222 GLN A O 1
ATOM 1779 N N . LYS A 1 223 ? -2.153 -6.405 5.985 1.00 90.38 223 LYS A N 1
ATOM 1780 C CA . LYS A 1 223 ? -3.121 -5.441 6.496 1.00 90.38 223 LYS A CA 1
ATOM 1781 C C . LYS A 1 223 ? -4.375 -5.465 5.618 1.00 90.38 223 LYS A C 1
ATOM 1783 O O . LYS A 1 223 ? -4.263 -5.698 4.410 1.00 90.38 223 LYS A O 1
ATOM 1788 N N . PRO A 1 224 ? -5.570 -5.281 6.194 1.00 91.25 224 PRO A N 1
ATOM 1789 C CA . PRO A 1 224 ? -6.760 -5.006 5.406 1.00 91.25 224 PRO A CA 1
ATOM 1790 C C . PRO A 1 224 ? -6.569 -3.731 4.582 1.00 91.25 224 PRO A C 1
ATOM 1792 O O . PRO A 1 224 ? -5.927 -2.783 5.037 1.00 91.25 224 PRO A O 1
ATOM 1795 N N . LEU A 1 225 ? -7.131 -3.736 3.377 1.00 93.12 225 LEU A N 1
ATOM 1796 C CA . LEU A 1 225 ? -7.072 -2.616 2.449 1.00 93.12 225 LEU A CA 1
ATOM 1797 C C . LEU A 1 225 ? -8.474 -2.052 2.236 1.00 93.12 225 LEU A C 1
ATOM 1799 O O . LEU A 1 225 ? -9.401 -2.804 1.937 1.00 93.12 225 LEU A O 1
ATOM 1803 N N . PHE A 1 226 ? -8.599 -0.735 2.325 1.00 92.75 226 PHE A N 1
ATOM 1804 C CA . PHE A 1 226 ? -9.739 0.033 1.846 1.00 92.75 226 PHE A CA 1
ATOM 1805 C C . PHE A 1 226 ? -9.261 0.993 0.755 1.00 92.75 226 PHE A C 1
ATOM 1807 O O . PHE A 1 226 ? -8.190 1.583 0.880 1.00 92.75 226 PHE A O 1
ATOM 1814 N N . ILE A 1 227 ? -10.034 1.144 -0.318 1.00 91.56 227 ILE A N 1
ATOM 1815 C CA . ILE A 1 227 ? -9.733 2.094 -1.394 1.00 91.56 227 ILE A CA 1
ATOM 1816 C C . ILE A 1 227 ? -10.905 3.073 -1.456 1.00 91.56 227 ILE A C 1
ATOM 1818 O O . ILE A 1 227 ? -11.982 2.656 -1.881 1.00 91.56 227 ILE A O 1
ATOM 1822 N N . PRO A 1 228 ? -10.738 4.328 -0.992 1.00 90.12 228 PRO A N 1
ATOM 1823 C CA . PRO A 1 228 ? -11.834 5.296 -0.939 1.00 90.12 228 PRO A CA 1
ATOM 1824 C C . PRO A 1 228 ? -12.426 5.649 -2.306 1.00 90.12 228 PRO A C 1
ATOM 1826 O O . PRO A 1 228 ? -13.605 5.963 -2.379 1.00 90.12 228 PRO A O 1
ATOM 1829 N N . ASN A 1 229 ? -11.624 5.595 -3.367 1.00 89.19 229 ASN A N 1
ATOM 1830 C CA . ASN A 1 229 ? -12.007 5.887 -4.747 1.00 89.19 229 ASN A CA 1
ATOM 1831 C C . ASN A 1 229 ? -11.928 4.611 -5.602 1.00 89.19 229 ASN A C 1
ATOM 1833 O O . ASN A 1 229 ? -11.132 4.512 -6.537 1.00 89.19 229 ASN A O 1
ATOM 1837 N N . TYR A 1 230 ? -12.683 3.581 -5.211 1.00 88.06 230 TYR A N 1
ATOM 1838 C CA . TYR A 1 230 ? -12.557 2.240 -5.791 1.00 88.06 230 TYR A CA 1
ATOM 1839 C C . TYR A 1 230 ? -12.847 2.189 -7.296 1.00 88.06 230 TYR A C 1
ATOM 1841 O O . TYR A 1 230 ? -12.233 1.392 -7.995 1.00 88.06 230 TYR A O 1
ATOM 1849 N N . ASP A 1 231 ? -13.677 3.085 -7.814 1.00 85.75 231 ASP A N 1
ATOM 1850 C CA . ASP A 1 231 ? -14.011 3.171 -9.240 1.00 85.75 231 ASP A CA 1
ATOM 1851 C C . ASP A 1 231 ? -12.772 3.428 -10.117 1.00 85.75 231 ASP A C 1
ATOM 1853 O O . ASP A 1 231 ? -12.673 2.962 -11.254 1.00 85.75 231 ASP A O 1
ATOM 1857 N N . ALA A 1 232 ? -11.745 4.085 -9.562 1.00 85.44 232 ALA A N 1
ATOM 1858 C CA . ALA A 1 232 ? -10.460 4.265 -10.237 1.00 85.44 232 ALA A CA 1
ATOM 1859 C C . ALA A 1 232 ? -9.699 2.937 -10.448 1.00 85.44 232 ALA A C 1
ATOM 1861 O O . ALA A 1 232 ? -8.786 2.873 -11.276 1.00 85.44 232 ALA A O 1
ATOM 1862 N N . VAL A 1 233 ? -10.050 1.881 -9.705 1.00 85.50 233 VAL A N 1
ATOM 1863 C CA . VAL A 1 233 ? -9.474 0.531 -9.812 1.00 85.50 233 VAL A CA 1
ATOM 1864 C C . VAL A 1 233 ? -10.107 -0.259 -10.952 1.00 85.50 233 VAL A C 1
ATOM 1866 O O . VAL A 1 233 ? -9.409 -1.043 -11.585 1.00 85.50 233 VAL A O 1
ATOM 1869 N N . GLU A 1 234 ? -11.396 -0.064 -11.246 1.00 75.62 234 GLU A N 1
ATOM 1870 C CA . GLU A 1 234 ? -12.116 -0.868 -12.251 1.00 75.62 234 GLU A CA 1
ATOM 1871 C C . GLU A 1 234 ? -11.518 -0.738 -13.658 1.00 75.62 234 GLU A C 1
ATOM 1873 O O . GLU A 1 234 ? -11.576 -1.666 -14.460 1.00 75.62 234 GLU A O 1
ATOM 1878 N N . ASN A 1 235 ? -10.843 0.379 -13.927 1.00 73.19 235 ASN A N 1
ATOM 1879 C CA . ASN A 1 235 ? -10.140 0.634 -15.183 1.00 73.19 235 ASN A CA 1
ATOM 1880 C C . ASN A 1 235 ? -8.726 0.018 -15.244 1.00 73.19 235 ASN A C 1
ATOM 1882 O O . ASN A 1 235 ? -7.984 0.256 -16.200 1.00 73.19 235 ASN A O 1
ATOM 1886 N N . PHE A 1 236 ? -8.314 -0.749 -14.230 1.00 76.56 236 PHE A N 1
ATOM 1887 C CA . PHE A 1 236 ? -6.973 -1.315 -14.121 1.00 76.56 236 PHE A CA 1
ATOM 1888 C C . PHE A 1 236 ? -6.975 -2.835 -14.332 1.00 76.56 236 PHE A C 1
ATOM 1890 O O . PHE A 1 236 ? -7.428 -3.602 -13.491 1.00 76.56 236 PHE A O 1
ATOM 1897 N N . ASN A 1 237 ? -6.369 -3.288 -15.433 1.00 69.25 237 ASN A N 1
ATOM 1898 C CA . ASN A 1 237 ? -6.294 -4.712 -15.800 1.00 69.25 237 ASN A CA 1
ATOM 1899 C C . ASN A 1 237 ? -5.283 -5.545 -14.973 1.00 69.25 237 ASN A C 1
ATOM 1901 O O . ASN A 1 237 ? -5.041 -6.702 -15.302 1.00 69.25 237 ASN A O 1
ATOM 1905 N N . GLY A 1 238 ? -4.645 -4.985 -13.939 1.00 75.38 238 GLY A N 1
ATOM 1906 C CA . GLY A 1 238 ? -3.622 -5.673 -13.139 1.00 75.38 238 GLY A CA 1
ATOM 1907 C C . GLY A 1 238 ? -4.030 -5.847 -11.676 1.00 75.38 238 GLY A C 1
ATOM 1908 O O . GLY A 1 238 ? -4.701 -5.000 -11.111 1.00 75.38 238 GLY A O 1
ATOM 1909 N N . PHE A 1 239 ? -3.598 -6.918 -11.006 1.00 83.25 239 PHE A N 1
ATOM 1910 C CA . PHE A 1 239 ? -3.738 -7.088 -9.545 1.00 83.25 239 PHE A CA 1
ATOM 1911 C C . PHE A 1 239 ? -5.161 -6.979 -8.954 1.00 83.25 239 PHE A C 1
ATOM 1913 O O . PHE A 1 239 ? -5.294 -6.898 -7.729 1.00 83.25 239 PHE A O 1
ATOM 1920 N N . VAL A 1 240 ? -6.227 -7.023 -9.757 1.00 87.06 240 VAL A N 1
ATOM 1921 C CA . VAL A 1 240 ? -7.613 -6.897 -9.273 1.00 87.06 240 VAL A CA 1
ATOM 1922 C C . VAL A 1 240 ? -7.936 -7.994 -8.259 1.00 87.06 240 VAL A C 1
ATOM 1924 O O . VAL A 1 240 ? -8.507 -7.722 -7.202 1.00 87.06 240 VAL A O 1
ATOM 1927 N N . GLU A 1 241 ? -7.480 -9.226 -8.493 1.00 86.12 241 GLU A N 1
ATOM 1928 C CA . GLU A 1 241 ? -7.638 -10.334 -7.546 1.00 86.12 241 GLU A CA 1
ATOM 1929 C C . GLU A 1 241 ? -6.894 -10.065 -6.235 1.00 86.12 241 GLU A C 1
ATOM 1931 O O . GLU A 1 241 ? -7.362 -10.453 -5.162 1.00 86.12 241 GLU A O 1
ATOM 1936 N N . VAL A 1 242 ? -5.747 -9.378 -6.300 1.00 86.38 242 VAL A N 1
ATOM 1937 C CA . VAL A 1 242 ? -4.980 -8.988 -5.113 1.00 86.38 242 VAL A CA 1
ATOM 1938 C C . VAL A 1 242 ? -5.717 -7.9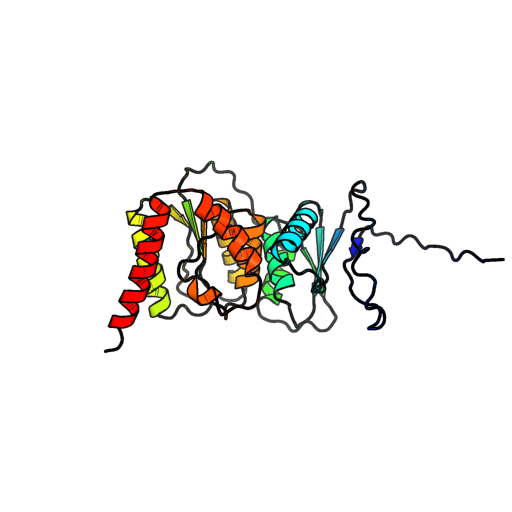45 -4.296 1.00 86.38 242 VAL A C 1
ATOM 1940 O O . VAL A 1 242 ? -5.865 -8.115 -3.083 1.00 86.38 242 VAL A O 1
ATOM 1943 N N . ILE A 1 243 ? -6.233 -6.914 -4.956 1.00 89.12 243 ILE A N 1
ATOM 1944 C CA . ILE A 1 243 ? -7.033 -5.869 -4.321 1.00 89.12 243 ILE A CA 1
ATOM 1945 C C . ILE A 1 243 ? -8.281 -6.487 -3.684 1.00 89.12 243 ILE A C 1
ATOM 1947 O O . ILE A 1 243 ? -8.518 -6.295 -2.492 1.00 89.12 243 ILE A O 1
ATOM 1951 N N . ASN A 1 244 ? -9.020 -7.314 -4.423 1.00 87.81 244 ASN A N 1
ATOM 1952 C CA . ASN A 1 244 ? -10.221 -7.989 -3.927 1.00 87.81 244 ASN A CA 1
ATOM 1953 C C . ASN A 1 244 ? -9.916 -8.914 -2.742 1.00 87.81 244 ASN A C 1
ATOM 1955 O O . ASN A 1 244 ? -10.653 -8.936 -1.753 1.00 87.81 244 ASN A O 1
ATOM 1959 N N . GLY A 1 245 ? -8.798 -9.639 -2.792 1.00 85.38 245 GLY A N 1
ATOM 1960 C CA . GLY A 1 245 ? -8.338 -10.492 -1.699 1.00 85.38 245 GLY A CA 1
ATOM 1961 C C . GLY A 1 245 ? -7.903 -9.726 -0.443 1.00 85.38 245 GLY A C 1
ATOM 1962 O O . GLY A 1 245 ? -8.004 -10.263 0.662 1.00 85.38 245 GLY A O 1
ATOM 1963 N N . LEU A 1 246 ? -7.429 -8.483 -0.570 1.00 86.06 246 LEU A N 1
ATOM 1964 C CA . LEU A 1 246 ? -7.117 -7.611 0.571 1.00 86.06 246 LEU A CA 1
ATOM 1965 C C . LEU A 1 246 ? -8.367 -6.905 1.113 1.00 86.06 246 LEU A C 1
ATOM 1967 O O . LEU A 1 246 ? -8.541 -6.827 2.331 1.00 86.06 246 LEU A O 1
ATOM 1971 N N . GLN A 1 247 ? -9.267 -6.458 0.234 1.00 85.75 247 GLN A N 1
ATOM 1972 C CA . GLN A 1 247 ? -10.536 -5.840 0.620 1.00 85.75 247 GLN A CA 1
ATOM 1973 C C . GLN A 1 247 ? -11.504 -6.826 1.271 1.00 85.75 247 GLN A C 1
ATOM 1975 O O . GLN A 1 247 ? -12.250 -6.443 2.166 1.00 85.75 247 GLN A O 1
ATOM 1980 N N . SER A 1 248 ? -11.509 -8.101 0.876 1.00 84.56 248 SER A N 1
ATOM 1981 C CA . SER A 1 248 ? -12.387 -9.099 1.503 1.00 84.56 248 SER A CA 1
ATOM 1982 C C . SER A 1 248 ? -12.107 -9.246 3.002 1.00 84.56 248 SER A C 1
ATOM 1984 O O . SER A 1 248 ? -13.044 -9.362 3.790 1.00 84.56 248 SER A O 1
ATOM 1986 N N . LYS A 1 249 ? -10.837 -9.138 3.420 1.00 78.50 249 LYS A N 1
ATOM 1987 C CA . LYS A 1 249 ? -10.447 -9.105 4.841 1.00 78.50 249 LYS A CA 1
ATOM 1988 C C . LYS A 1 249 ? -11.007 -7.891 5.569 1.00 78.50 249 LYS A C 1
ATOM 1990 O O . LYS A 1 249 ? -11.347 -7.997 6.743 1.00 78.50 249 LYS A O 1
ATOM 1995 N N . TYR A 1 250 ? -11.088 -6.760 4.875 1.00 78.00 250 TYR A N 1
ATOM 1996 C CA . TYR A 1 250 ? -11.688 -5.541 5.397 1.00 78.00 250 TYR A CA 1
ATOM 1997 C C . TYR A 1 250 ? -13.212 -5.696 5.531 1.00 78.00 250 TYR A C 1
ATOM 1999 O O . TYR A 1 250 ? -13.756 -5.523 6.618 1.00 78.00 250 TYR A O 1
ATOM 2007 N N . ARG A 1 251 ? -13.895 -6.166 4.475 1.00 78.19 251 ARG A N 1
ATOM 2008 C CA . ARG A 1 251 ? -15.353 -6.419 4.459 1.00 78.19 251 ARG A CA 1
ATOM 2009 C C . ARG A 1 251 ? -15.795 -7.440 5.511 1.00 78.19 251 ARG A C 1
ATOM 2011 O O . ARG A 1 251 ? -16.853 -7.286 6.116 1.00 78.19 251 ARG A O 1
ATOM 2018 N N . ALA A 1 252 ? -14.980 -8.464 5.764 1.00 75.88 252 ALA A N 1
ATOM 2019 C CA . ALA A 1 252 ? -15.268 -9.498 6.756 1.00 75.88 252 ALA A CA 1
ATOM 2020 C C . ALA A 1 252 ? -15.340 -8.970 8.201 1.00 75.88 252 ALA A C 1
ATOM 2022 O O . ALA A 1 252 ? -15.856 -9.673 9.069 1.00 75.88 252 ALA A O 1
ATOM 2023 N N . ARG A 1 253 ? -14.864 -7.746 8.482 1.00 69.00 253 ARG A N 1
ATOM 2024 C CA . ARG A 1 253 ? -14.916 -7.166 9.833 1.00 69.00 253 ARG A CA 1
ATOM 2025 C C . ARG A 1 253 ? -16.327 -6.784 10.303 1.00 69.00 253 ARG A C 1
ATOM 2027 O O . ARG A 1 253 ? -16.478 -6.512 11.485 1.00 69.00 253 ARG A O 1
ATOM 2034 N N . ASN A 1 254 ? -17.347 -6.840 9.436 1.00 53.91 254 ASN A N 1
ATOM 2035 C CA . ASN A 1 254 ? -18.768 -6.611 9.758 1.00 53.91 254 ASN A CA 1
ATOM 2036 C C . ASN A 1 254 ? -19.006 -5.419 10.708 1.00 53.91 254 ASN A C 1
ATOM 2038 O O . ASN A 1 254 ? -19.791 -5.503 11.653 1.00 53.91 254 ASN A O 1
ATOM 2042 N N . ASP A 1 255 ? -18.283 -4.324 10.473 1.00 66.25 255 ASP A N 1
ATOM 2043 C CA . ASP A 1 255 ? -18.257 -3.178 11.373 1.00 66.25 255 ASP A CA 1
ATOM 2044 C C . ASP A 1 255 ? -19.225 -2.089 10.888 1.00 66.25 255 ASP A C 1
ATOM 2046 O O . ASP A 1 255 ? -19.293 -1.769 9.698 1.00 66.25 255 ASP A O 1
ATOM 2050 N N . ALA A 1 256 ? -19.982 -1.494 11.810 1.00 68.38 256 ALA A N 1
ATOM 2051 C CA . ALA A 1 256 ? -20.787 -0.308 11.533 1.00 68.38 256 ALA A CA 1
ATOM 2052 C C . ALA A 1 256 ? -19.919 0.860 11.023 1.00 68.38 256 ALA A C 1
ATOM 2054 O O . ALA A 1 256 ? -20.401 1.686 10.245 1.00 68.38 256 ALA A O 1
ATOM 2055 N N . GLU A 1 257 ? -18.638 0.899 11.403 1.00 67.31 257 GLU A N 1
ATOM 2056 C CA . GLU A 1 257 ? -17.649 1.853 10.894 1.00 67.31 257 GLU A CA 1
ATOM 2057 C C . GLU A 1 257 ? -17.425 1.715 9.381 1.00 67.31 257 GLU A C 1
ATOM 2059 O O . GLU A 1 257 ? -17.354 2.725 8.682 1.00 67.31 257 GLU A O 1
ATOM 2064 N N . PHE A 1 258 ? -17.437 0.491 8.837 1.00 69.00 258 PHE A N 1
ATOM 2065 C CA . PHE A 1 258 ? -17.292 0.257 7.395 1.00 69.00 258 PHE A CA 1
ATOM 2066 C C . PHE A 1 258 ? -18.420 0.910 6.594 1.00 69.00 258 PHE A C 1
ATOM 2068 O O . PHE A 1 258 ? -18.181 1.593 5.599 1.00 69.00 258 PHE A O 1
ATOM 2075 N N . LYS A 1 259 ? -19.662 0.750 7.062 1.00 70.69 259 LYS A N 1
ATOM 2076 C CA . LYS A 1 259 ? -20.832 1.363 6.417 1.00 70.69 259 LYS A CA 1
ATOM 2077 C C . LYS A 1 259 ? -20.739 2.890 6.415 1.00 70.69 259 LYS A C 1
ATOM 2079 O O . LYS A 1 259 ? -21.130 3.517 5.436 1.00 70.69 259 LYS A O 1
ATOM 2084 N N . ARG A 1 260 ? -20.188 3.484 7.481 1.00 72.31 260 ARG A N 1
ATOM 2085 C CA . ARG A 1 260 ? -19.960 4.935 7.561 1.00 72.31 260 ARG A CA 1
ATOM 2086 C C . ARG A 1 260 ? -18.874 5.400 6.596 1.00 72.31 260 ARG A C 1
ATOM 2088 O O . ARG A 1 260 ? -19.066 6.415 5.941 1.00 72.31 260 ARG A O 1
ATOM 2095 N N . LEU A 1 261 ? -17.779 4.654 6.458 1.00 72.88 261 LEU A N 1
ATOM 2096 C CA . LEU A 1 261 ? -16.710 4.991 5.511 1.00 72.88 261 LEU A CA 1
ATOM 2097 C C . LEU A 1 261 ? -17.161 4.896 4.050 1.00 72.88 261 LEU A C 1
ATOM 2099 O O . LEU A 1 261 ? -16.804 5.766 3.261 1.00 72.88 261 LEU A O 1
ATOM 2103 N N . ILE A 1 262 ? -17.994 3.909 3.702 1.00 72.38 262 ILE A N 1
ATOM 2104 C CA . ILE A 1 262 ? -18.622 3.842 2.371 1.00 72.38 262 ILE A CA 1
ATOM 2105 C C . ILE A 1 262 ? -19.518 5.060 2.125 1.00 72.38 262 ILE A C 1
ATOM 2107 O O . ILE A 1 262 ? -19.492 5.619 1.032 1.00 72.38 262 ILE A O 1
ATOM 2111 N N . MET A 1 263 ? -20.302 5.484 3.122 1.00 69.44 263 MET A N 1
ATOM 2112 C CA . MET A 1 263 ? -21.119 6.695 2.991 1.00 69.44 263 MET A CA 1
ATOM 2113 C C . MET A 1 263 ? -20.259 7.942 2.772 1.00 69.44 263 MET A C 1
ATOM 2115 O O . MET A 1 263 ? -20.586 8.750 1.915 1.00 69.44 263 MET A O 1
ATOM 2119 N N . ILE A 1 264 ? -19.158 8.091 3.513 1.00 73.44 264 ILE A N 1
ATOM 2120 C CA . ILE A 1 264 ? -18.234 9.224 3.352 1.00 73.44 264 ILE A CA 1
ATOM 2121 C C . ILE A 1 264 ? -17.624 9.237 1.946 1.00 73.44 264 ILE A C 1
ATOM 2123 O O . ILE A 1 264 ? -17.553 10.295 1.336 1.00 73.44 264 ILE A O 1
ATOM 2127 N N . SER A 1 265 ? -17.217 8.075 1.427 1.00 69.94 265 SER A N 1
ATOM 2128 C CA . SER A 1 265 ? -16.677 7.928 0.068 1.00 69.94 265 SER A CA 1
ATOM 2129 C C . SER A 1 265 ? -17.687 8.378 -1.001 1.00 69.94 265 SER A C 1
ATOM 2131 O O . SER A 1 265 ? -17.358 9.259 -1.788 1.00 69.94 265 SER A O 1
ATOM 2133 N N . HIS A 1 266 ? -18.947 7.938 -0.924 1.00 69.94 266 HIS A N 1
ATOM 2134 C CA . HIS A 1 266 ? -20.003 8.429 -1.825 1.00 69.94 266 HIS A CA 1
ATOM 2135 C C . HIS A 1 266 ? -20.275 9.937 -1.675 1.00 69.94 266 HIS A C 1
ATOM 2137 O O . HIS A 1 266 ? -20.617 10.616 -2.639 1.00 69.94 266 HIS A O 1
ATOM 2143 N N . CYS A 1 267 ? -20.137 10.498 -0.469 1.00 63.88 267 CYS A N 1
ATOM 2144 C CA . CYS A 1 267 ? -20.292 11.940 -0.269 1.00 63.88 267 CYS A CA 1
ATOM 2145 C C . CYS A 1 267 ? -19.157 12.756 -0.912 1.00 63.88 267 CYS A C 1
ATOM 2147 O O . CYS A 1 267 ? -19.396 13.901 -1.292 1.00 63.88 267 CYS A O 1
ATOM 2149 N N . LEU A 1 268 ? -17.947 12.196 -1.039 1.00 65.69 268 LEU A N 1
ATOM 2150 C CA . LEU A 1 268 ? -16.838 12.856 -1.736 1.00 65.69 268 LEU A CA 1
ATOM 2151 C C . LEU A 1 268 ? -17.144 13.002 -3.233 1.00 65.69 268 LEU A C 1
ATOM 2153 O O . LEU A 1 268 ? -16.974 14.092 -3.771 1.00 65.69 268 LEU A O 1
ATOM 2157 N N . GLU A 1 269 ? -17.697 11.966 -3.866 1.00 62.25 269 GLU A N 1
ATOM 2158 C CA . GLU A 1 269 ? -18.100 11.987 -5.284 1.00 62.25 269 GLU A CA 1
ATOM 2159 C C . GLU A 1 269 ? -19.157 13.061 -5.578 1.00 62.25 269 GLU A C 1
ATOM 2161 O O . GLU A 1 269 ? -19.085 13.770 -6.580 1.00 62.25 269 GLU A O 1
ATOM 2166 N N . LEU A 1 270 ? -20.122 13.245 -4.672 1.00 55.72 270 LEU A N 1
ATOM 2167 C CA . LEU A 1 270 ? -21.174 14.254 -4.837 1.00 55.72 270 LEU A CA 1
ATOM 2168 C C . LEU A 1 270 ? -20.658 15.695 -4.714 1.00 55.72 270 LEU A C 1
ATOM 2170 O O . LEU A 1 270 ? -21.275 16.605 -5.263 1.00 55.72 270 LEU A O 1
ATOM 2174 N N . SER A 1 271 ? -19.549 15.913 -4.003 1.00 55.94 271 SER A N 1
ATOM 2175 C CA . SER A 1 271 ? -18.963 17.249 -3.828 1.00 55.94 271 SER A CA 1
ATOM 2176 C C . SER A 1 271 ? -18.156 17.729 -5.040 1.00 55.94 271 SER A C 1
ATOM 2178 O O . SER A 1 271 ? -18.029 18.935 -5.253 1.00 55.94 271 SER A O 1
ATOM 2180 N N . GLU A 1 272 ? -17.662 16.806 -5.871 1.00 54.97 272 GLU A N 1
ATOM 2181 C CA . GLU A 1 272 ? -16.934 17.140 -7.102 1.00 54.97 272 GLU A CA 1
ATOM 2182 C C . GLU A 1 272 ? -17.878 17.622 -8.215 1.00 54.97 272 GLU A C 1
ATOM 2184 O O . GLU A 1 272 ? -17.516 18.510 -8.983 1.00 54.97 272 GLU A O 1
ATOM 2189 N N . LEU A 1 273 ? -19.129 17.146 -8.234 1.00 54.12 273 LEU A N 1
ATOM 2190 C CA . LEU A 1 273 ? -20.152 17.572 -9.201 1.00 54.12 273 LEU A CA 1
ATOM 2191 C C . LEU A 1 273 ? -20.642 19.019 -9.005 1.00 54.12 273 LEU A C 1
ATOM 2193 O O . LEU A 1 273 ? -21.329 19.545 -9.875 1.00 54.12 273 LEU A O 1
ATOM 2197 N N . SER A 1 274 ? -20.321 19.667 -7.880 1.00 49.50 274 SER A N 1
ATOM 2198 C CA . SER A 1 274 ? -20.730 21.053 -7.592 1.00 49.50 274 SER A CA 1
ATOM 2199 C C . SER A 1 274 ? -19.644 22.106 -7.835 1.00 49.50 274 SER A C 1
ATOM 2201 O O . SER A 1 274 ? -19.876 23.275 -7.546 1.00 49.50 274 SER A O 1
ATOM 2203 N N . TYR A 1 275 ? -18.455 21.708 -8.299 1.00 49.91 275 TYR A N 1
ATOM 2204 C CA . TYR A 1 275 ? -17.324 22.619 -8.542 1.00 49.91 275 TYR A CA 1
ATOM 2205 C C . TYR A 1 275 ? -17.116 22.977 -10.025 1.00 49.91 275 TYR A C 1
ATOM 2207 O O . TYR A 1 275 ? -16.196 23.731 -10.340 1.00 49.91 275 TYR A O 1
ATOM 2215 N N . GLU A 1 276 ? -17.965 22.470 -10.922 1.00 46.72 276 GLU A N 1
ATOM 2216 C CA . GLU A 1 276 ? -18.074 22.953 -12.303 1.00 46.72 276 GLU A CA 1
ATOM 2217 C C . GLU A 1 276 ? -19.079 24.120 -12.374 1.00 46.72 276 GLU A C 1
ATOM 2219 O O . GLU A 1 276 ? -20.220 23.929 -12.785 1.00 46.72 276 GLU A O 1
ATOM 2224 N N . ASP A 1 277 ? -18.649 25.316 -11.955 1.00 43.62 277 ASP A N 1
ATOM 2225 C CA . ASP A 1 277 ? -19.301 26.614 -12.232 1.00 43.62 277 ASP A CA 1
ATOM 2226 C C . ASP A 1 277 ? -18.256 27.644 -12.705 1.00 43.62 277 ASP A C 1
ATOM 2228 O O . ASP A 1 277 ? -17.211 27.802 -12.023 1.00 43.62 277 ASP A O 1
#

Sequence (277 aa):
MITSSAVTKSPYDYMIFSETLGSDSLNTVGNYVHSVNLLSETPYMLIQPSLSNFDNHYVCSLARRSLIKRAKNVHIYWNSNINPQLKFDLGMAFMLRKELNLVPNSKVNKGGLDDVLLELSNNPALMQDNSKLKKNNVAVIYPMNELNPTNKHAINTYLTALAELKLKAYWHFEDSNPPFSQNIKYLTKICKAIELADDVHMFWDPNSPFKEFDLGMIFAAQKPLFIPNYDAVENFNGFVEVINGLQSKYRARNDAEFKRLIMISHCLELSELSYED

pLDDT: mean 70.75, std 19.95, range [23.59, 95.75]

Secondary structure (DSSP, 8-state):
----------S--EEE----S-S--TT-TT-SSS---TTS---EEEE-S--TT-S-HHHHHHHHHHHHHH-SEEEEEE-SS--HHHHHHHHHHHHTTPEEEEEE-TT---STHHHHHHHHHT-TTS----PPPPS-EEEEE---S---HHHHHHHHHHHHHHHHTT-EEE----SS---TTHHHHHHHHHHHHHHH-SEEEE---TT-TTHHHHHHHHHHHT--EE-TTTHHHHT--SSHHHHHHHHHHHHTT--HHHHHHHHHHHHHHHHHTT---

Radius of gyration: 21.22 Å; chains: 1; bounding box: 51×73×50 Å